Protein AF-A0A8S3ITK4-F1 (afdb_monomer_lite)

Structure (mmCIF, N/CA/C/O backbone):
data_AF-A0A8S3ITK4-F1
#
_entry.id   AF-A0A8S3ITK4-F1
#
loop_
_atom_site.group_PDB
_atom_site.id
_atom_site.type_symbol
_atom_site.label_atom_id
_atom_site.label_alt_id
_atom_site.label_comp_id
_atom_site.label_asym_id
_atom_site.label_entity_id
_atom_site.label_seq_id
_atom_site.pdbx_PDB_ins_code
_atom_site.Cartn_x
_atom_site.Cartn_y
_atom_site.Cartn_z
_atom_site.occupancy
_atom_site.B_iso_or_equiv
_atom_site.auth_seq_id
_atom_site.auth_comp_id
_atom_site.auth_asym_id
_atom_site.auth_atom_id
_atom_site.pdbx_PDB_model_num
ATOM 1 N N . MET A 1 1 ? -24.026 -1.902 26.452 1.00 89.44 1 MET A N 1
ATOM 2 C CA . MET A 1 1 ? -23.517 -1.860 25.064 1.00 89.44 1 MET A CA 1
ATOM 3 C C . MET A 1 1 ? -22.072 -2.312 24.964 1.00 89.44 1 MET A C 1
ATOM 5 O O . MET A 1 1 ? -21.886 -3.402 24.458 1.00 89.44 1 MET A O 1
ATOM 9 N N . ILE A 1 2 ? -21.082 -1.598 25.522 1.00 92.38 2 ILE A N 1
ATOM 10 C CA . ILE A 1 2 ? -19.656 -1.989 25.403 1.00 92.38 2 ILE A CA 1
ATOM 11 C C . ILE A 1 2 ? -19.394 -3.456 25.792 1.00 92.38 2 ILE A C 1
ATOM 13 O O . ILE A 1 2 ? -18.759 -4.175 25.032 1.00 92.38 2 ILE A O 1
ATOM 17 N N . THR A 1 3 ? -19.902 -3.929 26.936 1.00 93.44 3 THR A N 1
ATOM 18 C CA . THR A 1 3 ? -19.726 -5.331 27.368 1.00 93.44 3 THR A CA 1
ATOM 19 C C . THR A 1 3 ? -20.263 -6.322 26.333 1.00 93.44 3 THR A C 1
ATOM 21 O O . THR A 1 3 ? -19.570 -7.260 25.959 1.00 93.44 3 THR A O 1
ATOM 24 N N . THR A 1 4 ? -21.468 -6.078 25.818 1.00 94.62 4 THR A N 1
ATOM 25 C CA . THR A 1 4 ? -22.102 -6.902 24.780 1.00 94.62 4 THR A CA 1
ATOM 26 C C . THR A 1 4 ? -21.322 -6.856 23.467 1.00 94.62 4 THR A C 1
ATOM 28 O O . THR A 1 4 ? -21.091 -7.900 22.870 1.00 94.62 4 THR A O 1
ATOM 31 N N . SER A 1 5 ? -20.845 -5.677 23.053 1.00 96.00 5 SER A N 1
ATOM 32 C CA . SER A 1 5 ? -19.977 -5.513 21.881 1.00 96.00 5 SER A CA 1
ATOM 33 C C . SER A 1 5 ? -18.682 -6.309 22.023 1.00 96.00 5 SER A C 1
ATOM 35 O O . SER A 1 5 ? -18.302 -7.020 21.100 1.00 96.00 5 SER A O 1
ATOM 37 N N . LYS A 1 6 ? -18.025 -6.261 23.189 1.00 95.44 6 LYS A N 1
ATOM 38 C CA . LYS A 1 6 ? -16.817 -7.057 23.448 1.00 95.44 6 LYS A CA 1
ATOM 39 C C . LYS A 1 6 ? -17.093 -8.557 23.383 1.00 95.44 6 LYS A C 1
ATOM 41 O O . LYS A 1 6 ? -16.323 -9.269 22.748 1.00 95.44 6 LYS A O 1
ATOM 46 N N . MET A 1 7 ? -18.185 -9.036 23.983 1.00 95.25 7 MET A N 1
ATOM 47 C CA . MET A 1 7 ? -18.574 -10.452 23.901 1.00 95.25 7 MET A CA 1
ATOM 48 C C . MET A 1 7 ? -18.865 -10.880 22.458 1.00 95.25 7 MET A C 1
ATOM 50 O O . MET A 1 7 ? -18.406 -11.936 22.038 1.00 95.25 7 MET A O 1
ATOM 54 N N . TYR A 1 8 ? -19.545 -10.038 21.677 1.00 96.69 8 TYR A N 1
ATOM 55 C CA . TYR A 1 8 ? -19.783 -10.275 20.251 1.00 96.69 8 TYR A CA 1
ATOM 56 C C . TYR A 1 8 ? -18.474 -10.353 19.449 1.00 96.69 8 TYR A C 1
ATOM 58 O O . TYR A 1 8 ? -18.269 -11.300 18.691 1.00 96.69 8 TYR A O 1
ATOM 66 N N . ILE A 1 9 ? -17.553 -9.402 19.655 1.00 96.31 9 ILE A N 1
ATOM 67 C CA . ILE A 1 9 ? -16.260 -9.368 18.955 1.00 96.31 9 ILE A CA 1
ATOM 68 C C . ILE A 1 9 ? -15.388 -10.575 19.321 1.00 96.31 9 ILE A C 1
ATOM 70 O O . ILE A 1 9 ? -14.728 -11.134 18.453 1.00 96.31 9 ILE A O 1
ATOM 74 N N . THR A 1 10 ? -15.370 -10.974 20.593 1.00 94.69 10 THR A N 1
ATOM 75 C CA . THR A 1 10 ? -14.487 -12.035 21.122 1.00 94.69 10 THR A CA 1
ATOM 76 C C . THR A 1 10 ? -15.118 -13.424 21.131 1.00 94.69 10 THR A C 1
ATOM 78 O O . THR A 1 10 ? -14.520 -14.350 21.674 1.00 94.69 10 THR A O 1
ATOM 81 N N . GLU A 1 11 ? -16.326 -13.577 20.580 1.00 92.94 11 GLU A N 1
ATOM 82 C CA . GLU A 1 11 ? -17.106 -14.822 20.647 1.00 92.94 11 GLU A CA 1
ATOM 83 C C . GLU A 1 11 ? -17.179 -15.370 22.079 1.00 92.94 11 GLU A C 1
ATOM 85 O O . GLU A 1 11 ? -16.794 -16.502 22.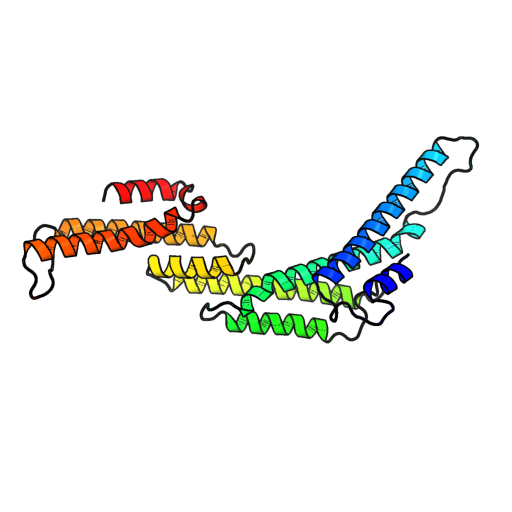363 1.00 92.94 11 GLU A O 1
ATOM 90 N N . ASN A 1 12 ? -17.635 -14.526 23.007 1.00 91.75 12 ASN A N 1
ATOM 91 C CA . ASN A 1 12 ? -17.684 -14.812 24.443 1.00 91.75 12 ASN A CA 1
ATOM 92 C C . ASN A 1 12 ? -16.308 -15.167 25.032 1.00 91.75 12 ASN A C 1
ATOM 94 O O . ASN A 1 12 ? -16.168 -16.161 25.740 1.00 91.75 12 ASN A O 1
ATOM 98 N N . HIS A 1 13 ? -15.296 -14.338 24.756 1.00 89.38 13 HIS A N 1
ATOM 99 C CA . HIS A 1 13 ? -13.916 -14.496 25.242 1.00 89.38 13 HIS A CA 1
ATOM 100 C C . HIS A 1 13 ? -13.169 -15.738 24.733 1.00 89.38 13 HIS A C 1
ATOM 102 O O . HIS A 1 13 ? -12.080 -16.032 25.221 1.00 89.38 13 HIS A O 1
ATOM 108 N N . THR A 1 14 ? -13.709 -16.452 23.745 1.00 90.75 14 THR A N 1
ATOM 109 C CA . THR A 1 14 ? -13.023 -17.603 23.139 1.00 90.75 14 THR A CA 1
ATOM 110 C C . THR A 1 14 ? -11.947 -17.177 22.144 1.00 90.75 14 THR A C 1
ATOM 112 O O . THR A 1 14 ? -11.017 -17.938 21.882 1.00 90.75 14 THR A O 1
ATOM 115 N N . GLN A 1 15 ? -12.037 -15.953 21.615 1.00 92.81 15 GLN A N 1
ATOM 116 C CA . GLN A 1 15 ? -11.117 -15.429 20.614 1.00 92.81 15 GLN A CA 1
ATOM 117 C C . GLN A 1 15 ? -10.583 -14.036 20.962 1.00 92.81 15 GLN A C 1
ATOM 119 O O . GLN A 1 15 ? -11.239 -13.223 21.612 1.00 92.81 15 GLN A O 1
ATOM 124 N N . THR A 1 16 ? -9.386 -13.735 20.459 1.00 92.38 16 THR A N 1
ATOM 125 C CA . THR A 1 16 ? -8.770 -12.401 20.517 1.00 92.38 16 THR A CA 1
ATOM 126 C C . THR A 1 16 ? -8.917 -11.682 19.177 1.00 92.38 16 THR A C 1
ATOM 128 O O . THR A 1 16 ? -9.356 -12.266 18.184 1.00 92.38 16 THR A O 1
ATOM 131 N N . VAL A 1 17 ? -8.493 -10.417 19.111 1.00 94.12 17 VAL A N 1
ATOM 132 C CA . VAL A 1 17 ? -8.365 -9.701 17.829 1.00 94.12 17 VAL A CA 1
ATOM 133 C C . VAL A 1 17 ? -7.303 -10.321 16.909 1.00 94.12 17 VAL A C 1
ATOM 135 O O . VAL A 1 17 ? -7.310 -10.064 15.714 1.00 94.12 17 VAL A O 1
ATOM 138 N N . TRP A 1 18 ? -6.391 -11.142 17.437 1.00 94.25 18 TRP A N 1
ATOM 139 C CA . TRP A 1 18 ? -5.284 -11.729 16.676 1.00 94.25 18 TRP A CA 1
ATOM 140 C C . TRP A 1 18 ? -5.548 -13.155 16.183 1.00 94.25 18 TRP A C 1
ATOM 142 O O . TRP A 1 18 ? -4.841 -13.613 15.288 1.00 94.25 18 TRP A O 1
ATOM 152 N N . SER A 1 19 ? -6.513 -13.865 16.777 1.00 92.25 19 SER A N 1
ATOM 153 C CA . SER A 1 19 ? -6.804 -15.277 16.476 1.00 92.25 19 SER A CA 1
ATOM 154 C C . SER A 1 19 ? -7.920 -15.479 15.449 1.00 92.25 19 SER A C 1
ATOM 156 O O . SER A 1 19 ? -8.100 -16.593 14.970 1.00 92.25 19 SER A O 1
ATOM 158 N N . GLN A 1 20 ? -8.674 -14.424 15.140 1.00 93.25 20 GLN A N 1
ATOM 159 C CA . GLN A 1 20 ? -9.815 -14.459 14.226 1.00 93.25 20 GLN A CA 1
ATOM 160 C C . GLN A 1 20 ? -9.397 -14.266 12.769 1.00 93.25 20 GLN A C 1
ATOM 162 O O . GLN A 1 20 ? -8.377 -13.638 12.477 1.00 93.25 20 GLN A O 1
ATOM 167 N N . ASP A 1 21 ? -10.255 -14.718 11.850 1.00 94.06 21 ASP A N 1
ATOM 168 C CA . ASP A 1 21 ? -10.214 -14.244 10.469 1.00 94.06 21 ASP A CA 1
ATOM 169 C C . ASP A 1 21 ? -10.392 -12.717 10.426 1.00 94.06 21 ASP A C 1
ATOM 171 O O . ASP A 1 21 ? -11.292 -12.147 11.053 1.00 94.06 21 ASP A O 1
ATOM 175 N N . GLN A 1 22 ? -9.523 -12.048 9.668 1.00 93.38 22 GLN A N 1
ATOM 176 C CA . GLN A 1 22 ? -9.454 -10.592 9.651 1.00 93.38 22 GLN A CA 1
ATOM 177 C C . GLN A 1 22 ? -10.709 -9.958 9.038 1.00 93.38 22 GLN A C 1
ATOM 179 O O . GLN A 1 22 ? -11.173 -8.928 9.533 1.00 93.38 22 GLN A O 1
ATOM 184 N N . ALA A 1 23 ? -11.274 -10.541 7.976 1.00 95.06 23 ALA A N 1
ATOM 185 C CA . ALA A 1 23 ? -12.465 -9.988 7.333 1.00 95.06 23 ALA A CA 1
ATOM 186 C C . ALA A 1 23 ? -13.676 -10.088 8.269 1.00 95.06 23 ALA A C 1
ATOM 188 O O . ALA A 1 23 ? -14.428 -9.119 8.426 1.00 95.06 23 ALA A O 1
ATOM 189 N N . HIS A 1 24 ? -13.815 -11.227 8.950 1.00 95.75 24 HIS A N 1
ATOM 190 C CA . HIS A 1 24 ? -14.858 -11.438 9.943 1.00 95.75 24 HIS A CA 1
ATOM 191 C C . HIS A 1 24 ? -14.725 -10.485 11.140 1.00 95.75 24 HIS A C 1
ATOM 193 O O . HIS A 1 24 ? -15.694 -9.817 11.510 1.00 95.75 24 HIS A O 1
ATOM 199 N N . LEU A 1 25 ? -13.517 -10.345 11.696 1.00 97.00 25 LEU A N 1
ATOM 200 C CA . LEU A 1 25 ? -13.240 -9.416 12.792 1.00 97.00 25 LEU A CA 1
ATOM 201 C C . LEU A 1 25 ? -13.564 -7.965 12.411 1.00 97.00 25 LEU A C 1
ATOM 203 O O . LEU A 1 25 ? -14.246 -7.268 13.162 1.00 97.00 25 LEU A O 1
ATOM 207 N N . ILE A 1 26 ? -13.110 -7.505 11.239 1.00 97.38 26 ILE A N 1
ATOM 208 C CA . ILE A 1 26 ? -13.389 -6.145 10.752 1.00 97.38 26 ILE A CA 1
ATOM 209 C C . ILE A 1 26 ? -14.899 -5.917 10.614 1.00 97.38 26 ILE A C 1
ATOM 211 O O . ILE A 1 26 ? -15.377 -4.833 10.953 1.00 97.38 26 ILE A O 1
ATOM 215 N N . SER A 1 27 ? -15.660 -6.917 10.155 1.00 97.81 27 SER A N 1
ATOM 216 C CA . SER A 1 27 ? -17.123 -6.825 10.103 1.00 97.81 27 SER A CA 1
ATOM 217 C C . SER A 1 27 ? -17.717 -6.597 11.493 1.00 97.81 27 SER A C 1
ATOM 219 O O . SER A 1 27 ? -18.454 -5.631 11.683 1.00 97.81 27 SER A O 1
ATOM 221 N N . LYS A 1 28 ? -17.328 -7.406 12.489 1.00 98.00 28 LYS A N 1
ATOM 222 C CA . LYS A 1 28 ? -17.817 -7.269 13.872 1.00 98.00 28 LYS A CA 1
ATOM 223 C C . LYS A 1 28 ? -17.477 -5.908 14.486 1.00 98.00 28 LYS A C 1
ATOM 225 O O . LYS A 1 28 ? -18.311 -5.306 15.165 1.00 98.00 28 LYS A O 1
ATOM 230 N N . LEU A 1 29 ? -16.264 -5.405 14.239 1.00 98.06 29 LEU A N 1
ATOM 231 C CA . LEU A 1 29 ? -15.846 -4.073 14.689 1.00 98.06 29 LEU A CA 1
ATOM 232 C C . LEU A 1 29 ? -16.720 -2.983 14.054 1.00 98.06 29 LEU A C 1
ATOM 234 O O . LEU A 1 29 ? -17.211 -2.110 14.766 1.00 98.06 29 LEU A O 1
ATOM 238 N N . ARG A 1 30 ? -16.990 -3.065 12.744 1.00 98.25 30 ARG A N 1
ATOM 239 C CA . ARG A 1 30 ? -17.881 -2.127 12.038 1.00 98.25 30 ARG A CA 1
ATOM 240 C C . ARG A 1 30 ? -19.321 -2.182 12.537 1.00 98.25 30 ARG A C 1
ATOM 242 O O . ARG A 1 30 ? -19.957 -1.136 12.614 1.00 98.25 30 ARG A O 1
ATOM 249 N N . ASP A 1 31 ? -19.830 -3.353 12.901 1.00 98.25 31 ASP A N 1
ATOM 250 C CA . ASP A 1 31 ? -21.167 -3.473 13.494 1.00 98.25 31 ASP A CA 1
ATOM 251 C C . ASP A 1 31 ? -21.249 -2.740 14.838 1.00 98.25 31 ASP A C 1
ATOM 253 O O . ASP A 1 31 ? -22.239 -2.068 15.117 1.00 98.25 31 ASP A O 1
ATOM 257 N N . CYS A 1 32 ? -20.191 -2.796 15.654 1.00 97.75 32 CYS A N 1
ATOM 258 C CA . CYS A 1 32 ? -20.131 -2.061 16.920 1.00 97.75 32 CYS A CA 1
ATOM 259 C C . CYS A 1 32 ? -20.074 -0.540 16.720 1.00 97.75 32 CYS A C 1
ATOM 261 O O . CYS A 1 32 ? -20.682 0.191 17.501 1.00 97.75 32 CYS A O 1
ATOM 263 N N . ILE A 1 33 ? -19.372 -0.077 15.680 1.00 98.06 33 ILE A N 1
ATOM 264 C CA . ILE A 1 33 ? -19.349 1.338 15.279 1.00 98.06 33 ILE A CA 1
ATOM 265 C C . ILE A 1 33 ? -20.765 1.777 14.882 1.00 98.06 33 ILE A C 1
ATOM 267 O O . ILE A 1 33 ? -21.316 2.693 15.487 1.00 98.06 33 ILE A O 1
ATOM 271 N N . LYS A 1 34 ? -21.410 1.038 13.969 1.00 98.06 34 LYS A N 1
ATOM 272 C CA . LYS A 1 34 ? -22.792 1.309 13.539 1.00 98.06 34 LYS A CA 1
ATOM 273 C C . LYS A 1 34 ? -23.781 1.289 14.700 1.00 98.06 34 LYS A C 1
ATOM 275 O O . LYS A 1 34 ? -24.687 2.109 14.740 1.00 98.06 34 LYS A O 1
ATOM 280 N N . LEU A 1 35 ? -23.622 0.370 15.654 1.00 97.69 35 LEU A N 1
ATOM 281 C CA . LEU A 1 35 ? -24.478 0.305 16.838 1.00 97.69 35 LEU A CA 1
ATOM 282 C C . LEU A 1 35 ? -24.415 1.604 17.653 1.00 97.69 35 LEU A C 1
ATOM 284 O O . LEU A 1 35 ? -25.452 2.066 18.126 1.00 97.69 35 LEU A O 1
ATOM 288 N N . ASN A 1 36 ? -23.227 2.195 17.820 1.00 96.81 36 ASN A N 1
ATOM 289 C CA . ASN A 1 36 ? -23.087 3.484 18.498 1.00 96.81 36 ASN A CA 1
ATOM 290 C C . ASN A 1 36 ? -23.749 4.611 17.695 1.00 96.81 36 ASN A C 1
ATOM 292 O O . ASN A 1 36 ? -24.496 5.401 18.271 1.00 96.81 36 ASN A O 1
ATOM 296 N N . ASP A 1 37 ? -23.542 4.637 16.377 1.00 97.12 37 ASP A N 1
ATOM 297 C CA . ASP A 1 37 ? -24.145 5.639 15.490 1.00 97.12 37 ASP A CA 1
ATOM 298 C C . ASP A 1 37 ? -25.680 5.583 15.528 1.00 97.12 37 ASP A C 1
ATOM 300 O O . ASP A 1 37 ? -26.349 6.609 15.666 1.00 97.12 37 ASP A O 1
ATOM 304 N N . GLU A 1 38 ? -26.258 4.381 15.451 1.00 97.44 38 GLU A N 1
ATOM 305 C CA . GLU A 1 38 ? -27.706 4.178 15.544 1.00 97.44 38 GLU A CA 1
ATOM 306 C C . GLU A 1 38 ? -28.244 4.528 16.932 1.00 97.44 38 GLU A C 1
ATOM 308 O O . GLU A 1 38 ? -29.306 5.146 17.043 1.00 97.44 38 GLU A O 1
ATOM 313 N N . TYR A 1 39 ? -27.511 4.184 17.995 1.00 95.56 39 TYR A N 1
ATOM 314 C CA . TYR A 1 39 ? -27.896 4.535 19.359 1.00 95.56 39 TYR A CA 1
ATOM 315 C C . TYR A 1 39 ? -27.965 6.055 19.546 1.00 95.56 39 TYR A C 1
ATOM 317 O O . TYR A 1 39 ? -28.974 6.568 20.038 1.00 95.56 39 TYR A O 1
ATOM 325 N N . GLN A 1 40 ? -26.946 6.785 19.087 1.00 95.50 40 GLN A N 1
ATOM 326 C CA . GLN A 1 40 ? -26.937 8.247 19.122 1.00 95.50 40 GLN A CA 1
ATOM 327 C C . GLN A 1 40 ? -28.044 8.845 18.256 1.00 95.50 40 GLN A C 1
ATOM 329 O O . GLN A 1 40 ? -28.747 9.755 18.696 1.00 95.50 40 GLN A O 1
ATOM 334 N N . ARG A 1 41 ? -28.277 8.308 17.053 1.00 96.44 41 ARG A N 1
ATOM 335 C CA . ARG A 1 41 ? -29.356 8.780 16.175 1.00 96.44 41 ARG A CA 1
ATOM 336 C C . ARG A 1 41 ? -30.733 8.611 16.817 1.00 96.44 41 ARG A C 1
ATOM 338 O O . ARG A 1 41 ? -31.534 9.548 16.808 1.00 96.44 41 ARG A O 1
ATOM 345 N N . CYS A 1 42 ? -31.010 7.442 17.394 1.00 95.12 42 CYS A N 1
ATOM 346 C CA . CYS A 1 42 ? -32.271 7.168 18.084 1.00 95.12 42 CYS A CA 1
ATOM 347 C C . CYS A 1 42 ? -32.450 8.069 19.311 1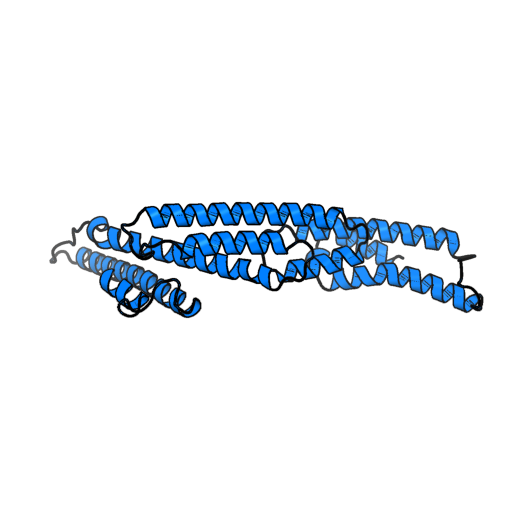.00 95.12 42 CYS A C 1
ATOM 349 O O . CYS A 1 42 ? -33.545 8.591 19.541 1.00 95.12 42 CYS A O 1
ATOM 351 N N . PHE A 1 43 ? -31.373 8.297 20.065 1.00 93.25 43 PHE A N 1
ATOM 352 C CA . PHE A 1 43 ? -31.371 9.221 21.193 1.00 93.25 43 PHE A CA 1
ATOM 353 C C . PHE A 1 43 ? -31.733 10.643 20.760 1.00 93.25 43 PHE A C 1
ATOM 355 O O . PHE A 1 43 ? -32.670 11.223 21.307 1.00 93.25 43 PHE A O 1
ATOM 362 N N . GLN A 1 44 ? -31.061 11.178 19.736 1.00 92.69 44 GLN A N 1
ATOM 363 C CA . GLN A 1 44 ? -31.328 12.530 19.240 1.00 92.69 44 GLN A CA 1
ATOM 364 C C . GLN A 1 44 ? -32.743 12.659 18.665 1.00 92.69 44 GLN A C 1
ATOM 366 O O . GLN A 1 44 ? -33.436 13.640 18.930 1.00 92.69 44 GLN A O 1
ATOM 371 N N . SER A 1 45 ? -33.228 11.642 17.945 1.00 93.19 45 SER A N 1
ATOM 372 C CA . SER A 1 45 ? -34.616 11.609 17.467 1.00 93.19 45 SER A CA 1
ATOM 373 C C . SER A 1 45 ? -35.618 11.681 18.624 1.00 93.19 45 SER A C 1
ATOM 375 O O . SER A 1 45 ? -36.585 12.439 18.559 1.00 93.19 45 SER A O 1
ATOM 377 N N . THR A 1 46 ? -35.372 10.933 19.701 1.00 90.69 46 THR A N 1
ATOM 378 C CA . THR A 1 46 ? -36.241 10.914 20.886 1.00 90.69 46 THR A CA 1
ATOM 379 C C . THR A 1 46 ? -36.191 12.247 21.632 1.00 90.69 46 THR A C 1
ATOM 381 O O . THR A 1 46 ? -37.238 12.811 21.940 1.00 90.69 46 THR A O 1
ATOM 384 N N . LYS A 1 47 ? -34.994 12.808 21.840 1.00 89.25 47 LYS A N 1
ATOM 385 C CA . LYS A 1 47 ? -34.787 14.124 22.463 1.00 89.25 47 LYS A CA 1
ATOM 386 C C . LYS A 1 47 ? -35.536 15.234 21.718 1.00 89.25 47 LYS A C 1
ATOM 388 O O . LYS A 1 47 ? -36.236 16.023 22.347 1.00 89.25 47 LYS A O 1
ATOM 393 N N . ASN A 1 48 ? -35.455 15.248 20.387 1.00 89.38 48 ASN A N 1
ATOM 394 C CA . ASN A 1 48 ? -36.139 16.238 19.550 1.00 89.38 48 ASN A CA 1
ATOM 395 C C . ASN A 1 48 ? -37.670 16.110 19.618 1.00 89.38 48 ASN A C 1
ATOM 397 O O . ASN A 1 48 ? -38.362 17.123 19.690 1.00 89.38 48 ASN A O 1
ATOM 401 N N . LYS A 1 49 ? -38.207 14.881 19.642 1.00 88.75 49 LYS A N 1
ATOM 402 C CA . LYS A 1 49 ? -39.653 14.644 19.812 1.00 88.75 49 LYS A CA 1
ATOM 403 C C . LYS A 1 49 ? -40.156 15.171 21.155 1.00 88.75 49 LYS A C 1
ATOM 405 O O . LYS A 1 49 ? -41.164 15.869 21.190 1.00 88.75 49 LYS A O 1
ATOM 410 N N . LEU A 1 50 ? -39.429 14.901 22.237 1.00 86.44 50 LEU A N 1
ATOM 411 C CA . LEU A 1 50 ? -39.782 15.380 23.576 1.00 86.44 50 LEU A CA 1
ATOM 412 C C . LEU A 1 50 ? -39.713 16.907 23.676 1.00 86.44 50 LEU A C 1
ATOM 414 O O . LEU A 1 50 ? -40.606 17.524 24.239 1.00 86.44 50 LEU A O 1
ATOM 418 N N . ALA A 1 51 ? -38.705 17.532 23.062 1.00 85.19 51 ALA A N 1
ATOM 419 C CA . ALA A 1 51 ? -38.601 18.991 23.015 1.00 85.19 51 ALA A CA 1
ATOM 420 C C . ALA A 1 51 ? -39.767 19.654 22.255 1.00 85.19 51 ALA A C 1
ATOM 422 O O . ALA A 1 51 ? -40.120 20.794 22.546 1.00 85.19 51 ALA A O 1
ATOM 423 N N . SER A 1 52 ? -40.376 18.946 21.296 1.00 85.81 52 SER A N 1
ATOM 424 C CA . SER A 1 52 ? -41.542 19.434 20.552 1.00 85.81 52 SER A CA 1
ATOM 425 C C . SER A 1 52 ? -42.878 19.286 21.294 1.00 85.81 52 SER A C 1
ATOM 427 O O . SER A 1 52 ? -43.871 19.847 20.837 1.00 85.81 52 SER A O 1
ATOM 429 N N . ASN A 1 53 ? -42.916 18.573 22.430 1.00 84.00 53 ASN A N 1
ATOM 430 C CA . ASN A 1 53 ? -44.120 18.383 23.240 1.00 84.00 53 ASN A CA 1
ATOM 431 C C . ASN A 1 53 ? -44.003 19.116 24.597 1.00 84.00 53 ASN A C 1
ATOM 433 O O . ASN A 1 53 ? -43.382 18.589 25.520 1.00 84.00 53 ASN A O 1
ATOM 437 N N . PRO A 1 54 ? -44.626 20.301 24.772 1.00 74.38 54 PRO A N 1
ATOM 438 C CA . PRO A 1 54 ? -44.516 21.103 25.998 1.00 74.38 54 PRO A CA 1
ATOM 439 C C . PRO A 1 54 ? -45.082 20.431 27.257 1.00 74.38 54 PRO A C 1
ATOM 441 O O . PRO A 1 54 ? -44.805 20.878 28.368 1.00 74.38 54 PRO A O 1
ATOM 444 N N . SER A 1 55 ? -45.913 19.397 27.094 1.00 79.38 55 SER A N 1
ATOM 445 C CA . SER A 1 55 ? -46.525 18.652 28.200 1.00 79.38 55 SER A CA 1
ATOM 446 C C . SER A 1 55 ? -45.616 17.564 28.777 1.00 79.38 55 SER A C 1
ATOM 448 O O . SER A 1 55 ? -45.919 17.025 29.841 1.00 79.38 55 SER A O 1
ATOM 450 N N . GLU A 1 56 ? -44.516 17.230 28.100 1.00 76.31 56 GLU A N 1
ATOM 451 C CA . GLU A 1 56 ? -43.569 16.209 28.541 1.00 76.31 56 GLU A CA 1
ATOM 452 C C . GLU A 1 56 ? -42.304 16.839 29.133 1.00 76.31 56 GLU A C 1
ATOM 454 O O . GLU A 1 56 ? -41.867 17.925 28.753 1.00 76.31 56 GLU A O 1
ATOM 459 N N . ARG A 1 57 ? -41.701 16.155 30.112 1.00 75.62 57 ARG A N 1
ATOM 460 C CA . ARG A 1 57 ? -40.496 16.655 30.778 1.00 75.62 57 ARG A CA 1
ATOM 461 C C . ARG A 1 57 ? -39.324 16.664 29.783 1.00 75.62 57 ARG A C 1
ATOM 463 O O . ARG A 1 57 ? -39.045 15.619 29.190 1.00 75.62 57 ARG A O 1
ATOM 470 N N . PRO A 1 58 ? -38.597 17.785 29.632 1.00 69.56 58 PRO A N 1
ATOM 471 C CA . PRO A 1 58 ? -37.474 17.855 28.710 1.00 69.56 58 PRO A CA 1
ATOM 472 C C . PRO A 1 58 ? -36.351 16.894 29.114 1.00 69.56 58 PRO A C 1
ATOM 474 O O . PRO A 1 58 ? -36.086 16.652 30.295 1.00 69.56 58 PRO A O 1
ATOM 477 N N . PHE A 1 59 ? -35.696 16.341 28.097 1.00 76.12 59 PHE A N 1
ATOM 478 C CA . PHE A 1 59 ? -34.636 15.351 28.235 1.00 76.12 59 PHE A CA 1
ATOM 479 C C . PHE A 1 59 ? -33.295 16.049 28.522 1.00 76.12 59 PHE A C 1
ATOM 481 O O . PHE A 1 59 ? -32.569 16.422 27.600 1.00 76.12 59 PHE A O 1
ATOM 488 N N . ASP A 1 60 ? -32.985 16.248 29.804 1.00 77.56 60 ASP A N 1
ATOM 489 C CA . ASP A 1 60 ? -31.803 16.989 30.271 1.00 77.56 60 ASP A CA 1
ATOM 490 C C . ASP A 1 60 ? -30.742 16.052 30.870 1.00 77.56 60 ASP A C 1
ATOM 492 O O . ASP A 1 60 ? -30.511 15.997 32.077 1.00 77.56 60 ASP A O 1
ATOM 496 N N . PHE A 1 61 ? -30.132 15.233 30.011 1.00 84.38 61 PHE A N 1
ATOM 497 C CA . PHE A 1 61 ? -29.031 14.350 30.393 1.00 84.38 61 PHE A CA 1
ATOM 498 C C . PHE A 1 61 ? -27.753 14.740 29.654 1.00 84.38 61 PHE A C 1
ATOM 500 O O . PHE A 1 61 ? -27.776 15.073 28.468 1.00 84.38 61 PHE A O 1
ATOM 507 N N . SER A 1 62 ? -26.614 14.628 30.340 1.00 88.19 62 SER A N 1
ATOM 508 C CA . SER A 1 62 ? -25.301 14.848 29.734 1.00 88.19 62 SER A CA 1
ATOM 509 C C . SER A 1 62 ? -24.993 13.769 28.693 1.00 88.19 62 SER A C 1
ATOM 511 O O . SER A 1 62 ? -24.786 12.602 29.029 1.00 88.19 62 SER A O 1
ATOM 513 N N . GLU A 1 63 ? -24.898 14.167 27.426 1.00 90.81 63 GLU A N 1
ATOM 514 C CA . GLU A 1 63 ? -24.522 13.274 26.323 1.00 90.81 63 GLU A CA 1
ATOM 515 C C . GLU A 1 63 ? -23.131 12.666 26.536 1.00 90.81 63 GLU A C 1
ATOM 517 O O . GLU A 1 63 ? -22.925 11.482 26.284 1.00 90.81 63 GLU A O 1
ATOM 522 N N . MET A 1 64 ? -22.200 13.426 27.117 1.00 90.38 64 MET A N 1
ATOM 523 C CA . MET A 1 64 ? -20.868 12.924 27.464 1.00 90.38 64 MET A CA 1
ATOM 524 C C . MET A 1 64 ? -20.930 11.772 28.477 1.00 90.38 64 MET A C 1
ATOM 526 O O . MET A 1 64 ? -20.168 10.810 28.376 1.00 90.38 64 MET A O 1
ATOM 530 N N . TYR A 1 65 ? -21.853 11.840 29.440 1.00 89.88 65 TYR A N 1
ATOM 531 C CA . TYR A 1 65 ? -22.059 10.762 30.407 1.00 89.88 65 TYR A CA 1
ATOM 532 C C . TYR A 1 65 ? -22.645 9.504 29.749 1.00 89.88 65 TYR A C 1
ATOM 534 O O . TYR A 1 65 ? -22.277 8.385 30.114 1.00 89.88 65 TYR A O 1
ATOM 542 N N . ILE A 1 66 ? -23.523 9.683 28.759 1.00 89.94 66 ILE A N 1
ATOM 543 C CA . ILE A 1 66 ? -24.215 8.591 28.068 1.00 89.94 66 ILE A CA 1
ATOM 544 C C . ILE A 1 66 ? -23.297 7.906 27.046 1.00 89.94 66 ILE A C 1
ATOM 546 O O . ILE A 1 66 ? -23.198 6.676 27.036 1.00 89.94 66 ILE A O 1
ATOM 550 N N . PHE A 1 67 ? -22.622 8.685 26.197 1.00 95.12 67 PHE A N 1
ATOM 551 C CA . PHE A 1 67 ? -21.899 8.182 25.025 1.00 95.12 67 PHE A CA 1
ATOM 552 C C . PHE A 1 67 ? -20.386 8.134 25.205 1.00 95.12 67 PHE A C 1
ATOM 554 O O . PHE A 1 67 ? -19.752 7.248 24.642 1.00 95.12 67 PHE A O 1
ATOM 561 N N . GLY A 1 68 ? -19.784 8.982 26.046 1.00 93.88 68 GLY A N 1
ATOM 562 C CA . GLY A 1 68 ? -18.329 9.194 26.040 1.00 93.88 68 GLY A CA 1
ATOM 563 C C . GLY A 1 68 ? -17.485 7.925 26.238 1.00 93.88 68 GLY A C 1
ATOM 564 O O . GLY A 1 68 ? -16.417 7.768 25.633 1.00 93.88 68 GLY A O 1
ATOM 565 N N . LYS A 1 69 ? -17.979 6.962 27.033 1.00 93.56 69 LYS A N 1
ATOM 566 C CA . LYS A 1 69 ? -17.338 5.642 27.185 1.00 93.56 69 LYS A CA 1
ATOM 567 C C . LYS A 1 69 ? -17.458 4.791 25.919 1.00 93.56 69 LYS A C 1
ATOM 569 O O . LYS A 1 69 ? -16.505 4.089 25.582 1.00 93.56 69 LYS A O 1
ATOM 574 N N . PHE A 1 70 ? -18.613 4.813 25.255 1.00 95.50 70 PHE A N 1
ATOM 575 C CA . PHE A 1 70 ? -18.848 4.036 24.040 1.00 95.50 70 PHE A CA 1
ATOM 576 C C . PHE A 1 70 ? -18.117 4.657 22.845 1.00 95.50 70 PHE A C 1
ATOM 578 O O . PHE A 1 70 ? -17.458 3.926 22.116 1.00 95.50 70 PHE A O 1
ATOM 585 N N . ASP A 1 71 ? -18.069 5.986 22.749 1.00 95.44 71 ASP A N 1
ATOM 586 C CA . ASP A 1 71 ? -17.275 6.705 21.745 1.00 95.44 71 ASP A CA 1
ATOM 587 C C . ASP A 1 71 ? -15.783 6.386 21.861 1.00 95.44 71 ASP A C 1
ATOM 589 O O . ASP A 1 71 ? -15.097 6.178 20.864 1.00 95.44 71 ASP A O 1
ATOM 593 N N . SER A 1 72 ? -15.262 6.296 23.089 1.00 94.56 72 SER A N 1
ATOM 594 C CA . SER A 1 72 ? -13.872 5.878 23.320 1.00 94.56 72 SER A CA 1
ATOM 595 C C . SER A 1 72 ? -13.609 4.451 22.837 1.00 94.56 72 SER A C 1
ATOM 597 O O . SER A 1 72 ? -12.557 4.172 22.268 1.00 94.56 72 SER A O 1
ATOM 599 N N . PHE A 1 73 ? -14.574 3.552 23.026 1.00 95.94 73 PHE A N 1
ATOM 600 C CA . PHE A 1 73 ? -14.491 2.185 22.522 1.00 95.94 73 PHE A CA 1
ATOM 601 C C . PHE A 1 73 ? -14.597 2.117 20.988 1.00 95.94 73 PHE A C 1
ATOM 603 O O . PHE A 1 73 ? -13.844 1.377 20.360 1.00 95.94 73 PHE A O 1
ATOM 610 N N . VAL A 1 74 ? -15.466 2.921 20.372 1.00 96.94 74 VAL A N 1
ATOM 611 C CA . VAL A 1 74 ? -15.600 3.044 18.911 1.00 96.94 74 VAL A CA 1
ATOM 612 C C . VAL A 1 74 ? -14.308 3.556 18.281 1.00 96.94 74 VAL A C 1
ATOM 614 O O . VAL A 1 74 ? -13.788 2.905 17.379 1.00 96.94 74 VAL A O 1
ATOM 617 N N . ARG A 1 75 ? -13.704 4.616 18.836 1.00 95.75 75 ARG A N 1
ATOM 618 C CA . ARG A 1 75 ? -12.382 5.101 18.400 1.00 95.75 75 ARG A CA 1
ATOM 619 C C . ARG A 1 75 ? -11.312 4.014 18.469 1.00 95.75 75 ARG A C 1
ATOM 621 O O . ARG A 1 75 ? -10.459 3.915 17.590 1.00 95.75 75 ARG A O 1
ATOM 628 N N . ARG A 1 76 ? -11.346 3.167 19.505 1.00 95.81 76 ARG A N 1
ATOM 629 C CA . ARG A 1 76 ? -10.438 2.016 19.600 1.00 95.81 76 ARG A CA 1
ATOM 630 C C . ARG A 1 76 ? -10.696 1.002 18.482 1.00 95.81 76 ARG A C 1
ATOM 632 O O . ARG A 1 76 ? -9.737 0.520 17.886 1.00 95.81 76 ARG A O 1
ATOM 639 N N . CYS A 1 77 ? -11.959 0.706 18.173 1.00 97.25 77 CYS A N 1
ATOM 640 C CA . CYS A 1 77 ? -12.324 -0.184 17.067 1.00 97.25 77 CYS A CA 1
ATOM 641 C C . CYS A 1 77 ? -11.808 0.344 15.721 1.00 97.25 77 CYS A C 1
ATOM 643 O O . CYS A 1 77 ? -11.218 -0.421 14.964 1.00 97.25 77 CYS A O 1
ATOM 645 N N . GLU A 1 78 ? -11.965 1.642 15.450 1.00 97.38 78 GLU A N 1
ATOM 646 C CA . GLU A 1 78 ? -11.449 2.295 14.238 1.00 97.38 78 GLU A CA 1
ATOM 647 C C . GLU A 1 78 ? -9.931 2.139 14.114 1.00 97.38 78 GLU A C 1
ATOM 649 O O . GLU A 1 78 ? -9.442 1.659 13.093 1.00 97.38 78 GLU A O 1
ATOM 654 N N . LYS A 1 79 ? -9.175 2.432 15.183 1.00 96.75 79 LYS A N 1
ATOM 655 C CA . LYS A 1 79 ? -7.715 2.258 15.168 1.00 96.75 79 LYS A CA 1
ATOM 656 C C . LYS A 1 79 ? -7.291 0.809 14.899 1.00 96.75 79 LYS A C 1
ATOM 658 O O . LYS A 1 79 ? -6.297 0.582 14.210 1.00 96.75 79 LYS A O 1
ATOM 663 N N . ILE A 1 80 ? -8.027 -0.172 15.428 1.00 96.69 80 ILE A N 1
ATOM 664 C CA . ILE A 1 80 ? -7.765 -1.597 15.178 1.00 96.69 80 ILE A CA 1
ATOM 665 C C . ILE A 1 80 ? -8.053 -1.949 13.710 1.00 96.69 80 ILE A C 1
ATOM 667 O O . ILE A 1 80 ? -7.247 -2.640 13.085 1.00 96.69 80 ILE A O 1
ATOM 671 N N . ILE A 1 81 ? -9.156 -1.449 13.138 1.00 97.88 81 ILE A N 1
ATOM 672 C CA . ILE A 1 81 ? -9.475 -1.618 11.710 1.00 97.88 81 ILE A CA 1
ATOM 673 C C . ILE A 1 81 ? -8.351 -1.035 10.841 1.00 97.88 81 ILE A C 1
ATOM 675 O O . ILE A 1 81 ? -7.874 -1.722 9.937 1.00 97.88 81 ILE A O 1
ATOM 679 N N . ASP A 1 82 ? -7.888 0.183 11.134 1.00 97.00 82 ASP A N 1
ATOM 680 C CA . ASP A 1 82 ? -6.799 0.840 10.397 1.00 97.00 82 ASP A CA 1
ATOM 681 C C . ASP A 1 82 ? -5.491 0.042 10.462 1.00 97.00 82 ASP A C 1
ATOM 683 O O . ASP A 1 82 ? -4.801 -0.131 9.451 1.00 97.00 82 ASP A O 1
ATOM 687 N N . MET A 1 83 ? -5.147 -0.469 11.649 1.00 97.06 83 MET A N 1
ATOM 688 C CA . MET A 1 83 ? -3.966 -1.307 11.858 1.00 97.06 83 MET A CA 1
ATOM 689 C C . MET A 1 83 ? -4.035 -2.559 10.981 1.00 97.06 83 MET A C 1
ATOM 691 O O . MET A 1 83 ? -3.093 -2.847 10.245 1.00 97.06 83 MET A O 1
ATOM 695 N N . PHE A 1 84 ? -5.155 -3.282 11.005 1.00 97.12 84 PHE A N 1
ATOM 696 C CA . PHE A 1 84 ? -5.338 -4.477 10.182 1.00 97.12 84 PHE A CA 1
ATOM 697 C C . PHE A 1 84 ? -5.367 -4.165 8.681 1.00 97.12 84 PHE A C 1
ATOM 699 O O . PHE A 1 84 ? -4.788 -4.912 7.890 1.00 97.12 84 PHE A O 1
ATOM 706 N N . GLY A 1 85 ? -5.967 -3.043 8.274 1.00 95.62 85 GLY A N 1
ATOM 707 C CA . GLY A 1 85 ? -5.898 -2.558 6.893 1.00 95.62 85 GLY A CA 1
ATOM 708 C C . GLY A 1 85 ? -4.455 -2.325 6.439 1.00 95.62 85 GLY A C 1
ATOM 709 O O . GLY A 1 85 ? -4.063 -2.760 5.357 1.00 95.62 85 GLY A O 1
ATOM 710 N N . THR A 1 86 ? -3.639 -1.730 7.309 1.00 95.50 86 THR A N 1
ATOM 711 C CA . THR A 1 86 ? -2.205 -1.518 7.074 1.00 95.50 86 THR A CA 1
ATOM 712 C C . THR A 1 86 ? -1.439 -2.841 6.999 1.00 95.50 86 THR A C 1
ATOM 714 O O . THR A 1 86 ? -0.630 -3.032 6.096 1.00 95.50 86 THR A O 1
ATOM 717 N N . ILE A 1 87 ? -1.713 -3.790 7.898 1.00 95.56 87 ILE A N 1
ATOM 718 C CA . ILE A 1 87 ? -1.100 -5.127 7.861 1.00 95.56 87 ILE A CA 1
ATOM 719 C C . ILE A 1 87 ? -1.396 -5.824 6.528 1.00 95.56 87 ILE A C 1
ATOM 721 O O . ILE A 1 87 ? -0.482 -6.345 5.894 1.00 95.56 87 ILE A O 1
ATOM 725 N N . ASN A 1 88 ? -2.649 -5.793 6.070 1.00 93.69 88 ASN A N 1
ATOM 726 C CA . ASN A 1 88 ? -3.025 -6.408 4.800 1.00 93.69 88 ASN A CA 1
ATOM 727 C C . ASN A 1 88 ? -2.291 -5.754 3.620 1.00 93.69 88 ASN A C 1
ATOM 729 O O . ASN A 1 88 ? -1.723 -6.447 2.781 1.00 93.69 88 ASN A O 1
ATOM 733 N N . LEU A 1 89 ? -2.224 -4.423 3.603 1.00 93.25 89 LEU A N 1
ATOM 734 C CA . LEU A 1 89 ? -1.560 -3.659 2.551 1.00 93.25 89 LEU A CA 1
ATOM 735 C C . LEU A 1 89 ? -0.073 -4.019 2.389 1.00 93.25 89 LEU A C 1
ATOM 737 O O . LEU A 1 89 ? 0.405 -4.189 1.271 1.00 93.25 89 LEU A O 1
ATOM 741 N N . TYR A 1 90 ? 0.659 -4.153 3.496 1.00 94.25 90 TYR A N 1
ATOM 742 C CA . TYR A 1 90 ? 2.097 -4.450 3.471 1.00 94.25 90 TYR A CA 1
ATOM 743 C C . TYR A 1 90 ? 2.410 -5.954 3.423 1.00 94.25 90 TYR A C 1
ATOM 745 O O . TYR A 1 90 ? 3.558 -6.330 3.182 1.00 94.25 90 TYR A O 1
ATOM 753 N N . SER A 1 91 ? 1.409 -6.827 3.585 1.00 92.19 91 SER A N 1
ATOM 754 C CA . SER A 1 91 ? 1.584 -8.283 3.479 1.00 92.19 91 SER A CA 1
ATOM 755 C C . SER A 1 91 ? 2.075 -8.730 2.096 1.00 92.19 91 SER A C 1
ATOM 757 O O . SER A 1 91 ? 2.859 -9.672 2.004 1.00 92.19 91 SER A O 1
ATOM 759 N N . HIS A 1 92 ? 1.734 -7.983 1.037 1.00 89.25 92 HIS A N 1
ATOM 760 C CA . HIS A 1 92 ? 2.187 -8.227 -0.338 1.00 89.25 92 HIS A CA 1
ATOM 761 C C . HIS A 1 92 ? 3.713 -8.167 -0.519 1.00 89.25 92 HIS A C 1
ATOM 763 O O . HIS A 1 92 ? 4.236 -8.658 -1.521 1.00 89.25 92 HIS A O 1
ATOM 769 N N . LEU A 1 93 ? 4.452 -7.610 0.449 1.00 91.38 93 LEU A N 1
ATOM 770 C CA . LEU A 1 93 ? 5.913 -7.677 0.462 1.00 91.38 93 LEU A CA 1
ATOM 771 C C . LEU A 1 93 ? 6.436 -9.122 0.530 1.00 91.38 93 LEU A C 1
ATOM 773 O O . LEU A 1 93 ? 7.527 -9.375 0.023 1.00 91.38 93 LEU A O 1
ATOM 777 N N . ALA A 1 94 ? 5.672 -10.055 1.112 1.00 89.25 94 ALA A N 1
ATOM 778 C CA . ALA A 1 94 ? 6.052 -11.462 1.255 1.00 89.25 94 ALA A CA 1
ATOM 779 C C . ALA A 1 94 ? 6.236 -12.170 -0.097 1.00 89.25 94 ALA A C 1
ATOM 781 O O . ALA A 1 94 ? 7.194 -12.917 -0.290 1.00 89.25 94 ALA A O 1
ATOM 782 N N . ASP A 1 95 ? 5.333 -11.900 -1.041 1.00 85.88 95 ASP A N 1
ATOM 783 C CA . ASP A 1 95 ? 5.275 -12.580 -2.341 1.00 85.88 95 ASP A CA 1
ATOM 784 C C . ASP A 1 95 ? 6.151 -11.904 -3.406 1.00 85.88 95 ASP A C 1
ATOM 786 O O . ASP A 1 95 ? 6.248 -12.349 -4.558 1.00 85.88 95 ASP A O 1
ATOM 790 N N . SER A 1 96 ? 6.796 -10.796 -3.041 1.00 87.62 96 SER A N 1
ATOM 791 C CA . SER A 1 96 ? 7.591 -10.007 -3.964 1.00 87.62 96 SER A CA 1
ATOM 792 C C . SER A 1 96 ? 8.908 -10.696 -4.314 1.00 87.62 96 SER A C 1
ATOM 794 O O . SER A 1 96 ? 9.738 -11.000 -3.463 1.00 87.62 96 SER A O 1
ATOM 796 N N . LYS A 1 97 ? 9.150 -10.857 -5.618 1.00 86.56 97 LYS A N 1
ATOM 797 C CA . LYS A 1 97 ? 10.418 -11.366 -6.177 1.00 86.56 97 LYS A CA 1
ATOM 798 C C . LYS A 1 97 ? 11.403 -10.248 -6.530 1.00 86.56 97 LYS A C 1
ATOM 800 O O . LYS A 1 97 ? 12.254 -10.415 -7.404 1.00 86.56 97 LYS A O 1
ATOM 805 N N . ILE A 1 98 ? 11.231 -9.072 -5.936 1.00 89.62 98 ILE A N 1
ATOM 806 C CA . ILE A 1 98 ? 12.116 -7.933 -6.159 1.00 89.62 98 ILE A CA 1
ATOM 807 C C . ILE A 1 98 ? 13.384 -8.144 -5.334 1.00 89.62 98 ILE A C 1
ATOM 809 O O . ILE A 1 98 ? 13.337 -8.304 -4.117 1.00 89.62 98 ILE A O 1
ATOM 813 N N . GLU A 1 99 ? 14.526 -8.148 -6.013 1.00 89.19 99 GLU A N 1
ATOM 814 C CA . GLU A 1 99 ? 15.828 -8.258 -5.364 1.00 89.19 99 GLU A CA 1
ATOM 815 C C . GLU A 1 99 ? 16.029 -7.109 -4.368 1.00 89.19 99 GLU A C 1
ATOM 817 O O . GLU A 1 99 ? 15.789 -5.952 -4.702 1.00 89.19 99 GLU A O 1
ATOM 822 N N . GLY A 1 100 ? 16.455 -7.430 -3.145 1.00 91.06 100 GLY A N 1
ATOM 823 C CA . GLY A 1 100 ? 16.666 -6.446 -2.080 1.00 91.06 100 GLY A CA 1
ATOM 824 C C . GLY A 1 100 ? 15.425 -6.101 -1.252 1.00 91.06 100 GLY A C 1
ATOM 825 O O . GLY A 1 100 ? 15.547 -5.301 -0.329 1.00 91.06 100 GLY A O 1
ATOM 826 N N . ILE A 1 101 ? 14.254 -6.707 -1.512 1.00 92.31 101 ILE A N 1
ATOM 827 C CA . ILE A 1 101 ? 13.029 -6.396 -0.755 1.00 92.31 101 ILE A CA 1
ATOM 828 C C . ILE A 1 101 ? 12.909 -7.144 0.584 1.00 92.31 101 ILE A C 1
ATOM 830 O O . ILE A 1 101 ? 12.248 -6.670 1.511 1.00 92.31 101 ILE A O 1
ATOM 834 N N . SER A 1 102 ? 13.581 -8.292 0.712 1.00 92.81 102 SER A N 1
ATOM 835 C CA . SER A 1 102 ? 13.491 -9.179 1.880 1.00 92.81 102 SER A CA 1
ATOM 836 C C . SER A 1 102 ? 13.759 -8.489 3.229 1.00 92.81 102 SER A C 1
ATOM 838 O O . SER A 1 102 ? 13.018 -8.765 4.171 1.00 92.81 102 SER A O 1
ATOM 840 N N . PRO A 1 103 ? 14.735 -7.565 3.370 1.00 95.56 103 PRO A N 1
ATOM 841 C CA . PRO A 1 103 ? 14.954 -6.846 4.628 1.00 95.56 103 PRO A CA 1
ATOM 842 C C . PRO A 1 103 ? 13.741 -6.024 5.093 1.00 95.56 103 PRO A C 1
ATOM 844 O O . PRO A 1 103 ? 13.468 -5.965 6.292 1.00 95.56 103 PRO A O 1
ATOM 847 N N . PHE A 1 104 ? 12.980 -5.428 4.167 1.00 95.69 104 PHE A N 1
ATOM 848 C CA . PHE A 1 104 ? 11.773 -4.662 4.501 1.00 95.69 104 PHE A CA 1
ATOM 849 C C . PHE A 1 104 ? 10.655 -5.579 4.986 1.00 95.69 104 PHE A C 1
ATOM 851 O O . PHE A 1 104 ? 9.991 -5.264 5.972 1.00 95.69 104 PHE A O 1
ATOM 858 N N . PHE A 1 105 ? 10.498 -6.746 4.356 1.00 95.56 105 PHE A N 1
ATOM 859 C CA . PHE A 1 105 ? 9.555 -7.763 4.817 1.00 95.56 105 PHE A CA 1
ATOM 860 C C . PHE A 1 105 ? 9.925 -8.300 6.209 1.00 95.56 105 PHE A C 1
ATOM 862 O O . PHE A 1 105 ? 9.061 -8.432 7.074 1.00 95.56 105 PHE A O 1
ATOM 869 N N . SER A 1 106 ? 11.212 -8.538 6.475 1.00 96.31 106 SER A N 1
ATOM 870 C CA . SER A 1 106 ? 11.682 -8.927 7.809 1.00 96.31 106 SER A CA 1
ATOM 871 C C . SER A 1 106 ? 11.364 -7.859 8.859 1.00 96.31 106 SER A C 1
ATOM 873 O O . SER A 1 106 ? 10.799 -8.184 9.903 1.00 96.31 106 SER A O 1
ATOM 875 N N . LYS A 1 107 ? 11.649 -6.579 8.572 1.00 97.12 107 LYS A N 1
ATOM 876 C CA . LYS A 1 107 ? 11.319 -5.455 9.469 1.00 97.12 107 LYS A CA 1
ATOM 877 C C . LYS A 1 107 ? 9.809 -5.347 9.708 1.00 97.12 107 LYS A C 1
ATOM 879 O O . LYS A 1 107 ? 9.380 -5.192 10.848 1.00 97.12 107 LYS A O 1
ATOM 884 N N . PHE A 1 108 ? 9.001 -5.502 8.662 1.00 97.56 108 PHE A N 1
ATOM 885 C CA . PHE A 1 108 ? 7.542 -5.541 8.754 1.00 97.56 108 PHE A CA 1
ATOM 886 C C . PHE A 1 108 ? 7.037 -6.664 9.675 1.00 97.56 108 PHE A C 1
ATOM 888 O O . PHE A 1 108 ? 6.243 -6.413 10.582 1.00 97.56 108 PHE A O 1
ATOM 895 N N . ASN A 1 109 ? 7.551 -7.887 9.516 1.00 96.88 109 ASN A N 1
ATOM 896 C CA . ASN A 1 109 ? 7.188 -9.008 10.386 1.00 96.88 109 ASN A CA 1
ATOM 897 C C . ASN A 1 109 ? 7.603 -8.783 11.839 1.00 96.88 109 ASN A C 1
ATOM 899 O O . ASN A 1 109 ? 6.873 -9.186 12.746 1.00 96.88 109 ASN A O 1
ATOM 903 N N . MET A 1 110 ? 8.745 -8.133 12.082 1.00 97.62 110 MET A N 1
ATOM 904 C CA . MET A 1 110 ? 9.160 -7.766 13.438 1.00 97.62 110 MET A CA 1
ATOM 905 C C . MET A 1 110 ? 8.159 -6.804 14.087 1.00 97.62 110 MET A C 1
ATOM 907 O O . MET A 1 110 ? 7.767 -7.046 15.227 1.00 97.62 110 MET A O 1
ATOM 911 N N . ILE A 1 111 ? 7.690 -5.789 13.350 1.00 97.88 111 ILE A N 1
ATOM 912 C CA . ILE A 1 111 ? 6.665 -4.837 13.812 1.00 97.88 111 ILE A CA 1
ATOM 913 C C . ILE A 1 111 ? 5.348 -5.564 14.140 1.00 97.88 111 ILE A C 1
ATOM 915 O O . ILE A 1 111 ? 4.751 -5.342 15.190 1.00 97.88 111 ILE A O 1
ATOM 919 N N . ILE A 1 112 ? 4.888 -6.480 13.283 1.00 96.62 112 ILE A N 1
ATOM 920 C CA . ILE A 1 112 ? 3.667 -7.257 13.566 1.00 96.62 112 ILE A CA 1
ATOM 921 C C . ILE A 1 112 ? 3.859 -8.154 14.789 1.00 96.62 112 ILE A C 1
ATOM 923 O O . ILE A 1 112 ? 2.983 -8.253 15.648 1.00 96.62 112 ILE A O 1
ATOM 927 N N . THR A 1 113 ? 5.007 -8.822 14.875 1.00 96.38 113 THR A N 1
ATOM 928 C CA . THR A 1 113 ? 5.306 -9.741 15.973 1.00 96.38 113 THR A CA 1
ATOM 929 C C . THR A 1 113 ? 5.358 -9.006 17.309 1.00 96.38 113 THR A C 1
ATOM 931 O O . THR A 1 113 ? 4.872 -9.541 18.304 1.00 96.38 113 THR A O 1
ATOM 934 N N . SER A 1 114 ? 5.893 -7.780 17.357 1.00 96.19 114 SER A N 1
ATOM 935 C CA . SER A 1 114 ? 5.896 -6.982 18.587 1.00 96.19 114 SER A CA 1
ATOM 936 C C . SER A 1 114 ? 4.488 -6.599 19.037 1.00 96.19 114 SER A C 1
ATOM 938 O O . SER A 1 114 ? 4.240 -6.594 20.238 1.00 96.19 114 SER A O 1
ATOM 940 N N . MET A 1 115 ? 3.562 -6.351 18.103 1.00 96.00 115 MET A N 1
ATOM 941 C CA . MET A 1 115 ? 2.153 -6.081 18.422 1.00 96.00 115 MET A CA 1
ATOM 942 C C . MET A 1 115 ? 1.428 -7.327 18.943 1.00 96.00 115 MET A C 1
ATOM 944 O O . MET A 1 115 ? 0.723 -7.259 19.945 1.00 96.00 115 MET A O 1
ATOM 948 N N . LYS A 1 116 ? 1.645 -8.487 18.310 1.00 94.12 116 LYS A N 1
ATOM 949 C CA . LYS A 1 116 ? 1.021 -9.762 18.715 1.00 94.12 116 LYS A CA 1
ATOM 950 C C . LYS A 1 116 ? 1.507 -10.288 20.068 1.00 94.12 116 LYS A C 1
ATOM 952 O O . LYS A 1 116 ? 0.796 -11.054 20.705 1.00 94.12 116 LYS A O 1
ATOM 957 N N . LYS A 1 117 ? 2.722 -9.919 20.488 1.00 94.56 117 LYS A N 1
ATOM 958 C CA . LYS A 1 117 ? 3.323 -10.344 21.765 1.00 94.56 117 LYS A CA 1
ATOM 959 C C . LYS A 1 117 ? 2.797 -9.584 22.984 1.00 94.56 117 LYS A C 1
ATOM 961 O O . LYS A 1 117 ? 3.142 -9.957 24.101 1.00 94.56 117 LYS A O 1
ATOM 966 N N . LYS A 1 118 ? 2.025 -8.515 22.786 1.00 93.56 118 LYS A N 1
ATOM 967 C CA . LYS A 1 118 ? 1.434 -7.741 23.879 1.00 93.56 118 LYS A CA 1
ATOM 968 C C . LYS A 1 118 ? 0.386 -8.591 24.602 1.00 93.56 118 LYS A C 1
ATOM 970 O O . LYS A 1 118 ? -0.432 -9.246 23.963 1.00 93.56 118 LYS A O 1
ATOM 975 N N . ASP A 1 119 ? 0.427 -8.577 25.927 1.00 90.88 119 ASP A N 1
ATOM 976 C CA . ASP A 1 119 ? -0.327 -9.462 26.823 1.00 90.88 119 ASP A CA 1
ATOM 977 C C . ASP A 1 119 ? -1.651 -8.860 27.326 1.00 90.88 119 ASP A C 1
ATOM 979 O O . ASP A 1 119 ? -2.355 -9.468 28.132 1.00 90.88 119 ASP A O 1
ATOM 983 N N . TYR A 1 120 ? -2.016 -7.674 26.842 1.00 92.38 120 TYR A N 1
ATOM 984 C CA . TYR A 1 120 ? -3.239 -6.975 27.222 1.00 92.38 120 TYR A CA 1
ATOM 985 C C . TYR A 1 120 ? -4.336 -7.064 26.144 1.00 92.38 120 TYR A C 1
ATOM 987 O O . TYR A 1 120 ? -4.076 -7.262 24.955 1.00 92.38 120 TYR A O 1
ATOM 995 N N . ASP A 1 121 ? -5.591 -6.863 26.558 1.00 91.56 121 ASP A N 1
ATOM 996 C CA . ASP A 1 121 ? -6.747 -6.830 25.654 1.00 91.56 121 ASP A CA 1
ATOM 997 C C . ASP A 1 121 ? -6.790 -5.520 24.847 1.00 91.56 121 ASP A C 1
ATOM 999 O O . ASP A 1 121 ? -7.022 -4.436 25.389 1.00 91.56 121 ASP A O 1
ATOM 1003 N N . PHE A 1 122 ? -6.631 -5.620 23.525 1.00 94.00 122 PHE A N 1
ATOM 1004 C CA . PHE A 1 122 ? -6.712 -4.483 22.601 1.00 94.00 122 PHE A CA 1
ATOM 1005 C C . PHE A 1 122 ? -8.089 -3.802 22.603 1.00 94.00 122 PHE A C 1
ATOM 1007 O O . PHE A 1 122 ? -8.186 -2.603 22.314 1.00 94.00 122 PHE A O 1
ATOM 1014 N N . LEU A 1 123 ? -9.150 -4.532 22.960 1.00 94.06 123 LEU A N 1
ATOM 1015 C CA . LEU A 1 123 ? -10.506 -3.999 23.075 1.00 94.06 123 LEU A CA 1
ATOM 1016 C C . LEU A 1 123 ? -10.742 -3.283 24.411 1.00 94.06 123 LEU A C 1
ATOM 1018 O O . LEU A 1 123 ? -11.801 -2.675 24.591 1.00 94.06 123 LEU A O 1
ATOM 1022 N N . ASP A 1 124 ? -9.798 -3.316 25.360 1.00 91.44 124 ASP A N 1
ATOM 1023 C CA . ASP A 1 124 ? -9.910 -2.532 26.585 1.00 91.44 124 ASP A CA 1
ATOM 1024 C C . ASP A 1 124 ? -9.647 -1.045 26.344 1.00 91.44 124 ASP A C 1
ATOM 1026 O O . ASP A 1 124 ? -8.512 -0.568 26.334 1.00 91.44 124 ASP A O 1
ATOM 1030 N N . GLN A 1 125 ? -10.738 -0.287 26.212 1.00 87.75 125 GLN A N 1
ATOM 1031 C CA . GLN A 1 125 ? -10.713 1.160 26.034 1.00 87.75 125 GLN A CA 1
ATOM 1032 C C . GLN A 1 125 ? -10.111 1.930 27.223 1.00 87.75 125 GLN A C 1
ATOM 1034 O O . GLN A 1 125 ? -9.881 3.129 27.105 1.00 87.75 125 GLN A O 1
ATOM 1039 N N . ARG A 1 126 ? -9.888 1.287 28.379 1.00 89.06 126 ARG A N 1
ATOM 1040 C CA . ARG A 1 126 ? -9.223 1.912 29.539 1.00 89.06 126 ARG A CA 1
ATOM 1041 C C . ARG A 1 126 ? -7.706 1.748 29.501 1.00 89.06 126 ARG A C 1
ATOM 1043 O O . ARG A 1 126 ? -6.999 2.489 30.178 1.00 89.06 126 ARG A O 1
ATOM 1050 N N . LYS A 1 127 ? -7.204 0.785 28.725 1.00 94.06 127 LYS A N 1
ATOM 1051 C CA . LYS A 1 127 ? -5.778 0.491 28.607 1.00 94.06 127 LYS A CA 1
ATOM 1052 C C . LYS A 1 127 ? -5.143 1.476 27.626 1.00 94.06 127 LYS A C 1
ATOM 1054 O O . LYS A 1 127 ? -5.238 1.293 26.413 1.00 94.06 127 LYS A O 1
ATOM 1059 N N . GLN A 1 128 ? -4.529 2.533 28.157 1.00 92.31 128 GLN A N 1
ATOM 1060 C CA . GLN A 1 128 ? -3.868 3.571 27.352 1.00 92.31 128 GLN A CA 1
ATOM 1061 C C . GLN A 1 128 ? -2.623 3.056 26.619 1.00 92.31 128 GLN A C 1
ATOM 1063 O O . GLN A 1 128 ? -2.317 3.547 25.536 1.00 92.31 128 GLN A O 1
ATOM 1068 N N . ASP A 1 129 ? -1.968 2.018 27.147 1.00 94.88 129 ASP A N 1
ATOM 1069 C CA . ASP A 1 129 ? -0.803 1.386 26.510 1.00 94.88 129 ASP A CA 1
ATOM 1070 C C . ASP A 1 129 ? -1.113 0.909 25.084 1.00 94.88 129 ASP A C 1
ATOM 1072 O O . ASP A 1 129 ? -0.276 1.036 24.197 1.00 94.88 129 ASP A O 1
ATOM 1076 N N . VAL A 1 130 ? -2.347 0.451 24.834 1.00 94.75 130 VAL A N 1
ATOM 1077 C CA . VAL A 1 130 ? -2.799 0.046 23.494 1.00 94.75 130 VAL A CA 1
ATOM 1078 C C . VAL A 1 130 ? -2.760 1.227 22.523 1.00 94.75 130 VAL A C 1
ATOM 1080 O O . VAL A 1 130 ? -2.372 1.057 21.374 1.00 94.75 130 VAL A O 1
ATOM 1083 N N . ASP A 1 131 ? -3.168 2.424 22.956 1.00 92.81 131 ASP A N 1
ATOM 1084 C CA . ASP A 1 131 ? -3.135 3.606 22.091 1.00 92.81 131 ASP A CA 1
ATOM 1085 C C . ASP A 1 131 ? -1.696 4.022 21.781 1.00 92.81 131 ASP A C 1
ATOM 1087 O O . ASP A 1 131 ? -1.395 4.286 20.619 1.00 92.81 131 ASP A O 1
ATOM 1091 N N . SER A 1 132 ? -0.809 3.997 22.784 1.00 95.38 132 SER A N 1
ATOM 1092 C CA . SER A 1 132 ? 0.622 4.261 22.584 1.00 95.38 132 SER A CA 1
ATOM 1093 C C . SER A 1 132 ? 1.241 3.269 21.599 1.00 95.38 132 SER A C 1
ATOM 1095 O O . SER A 1 132 ? 1.901 3.677 20.648 1.00 95.38 132 SER A O 1
ATOM 1097 N N . ASP A 1 133 ? 0.980 1.972 21.777 1.00 96.88 133 ASP A N 1
ATOM 1098 C CA . ASP A 1 133 ? 1.533 0.921 20.922 1.00 96.88 133 ASP A CA 1
ATOM 1099 C C . ASP A 1 133 ? 0.956 0.962 19.490 1.00 96.88 133 ASP A C 1
ATOM 1101 O O . ASP A 1 133 ? 1.665 0.680 18.523 1.00 96.88 133 ASP A O 1
ATOM 1105 N N . LEU A 1 134 ? -0.308 1.369 19.309 1.00 95.94 134 LEU A N 1
ATOM 1106 C CA . LEU A 1 134 ? -0.892 1.612 17.981 1.00 95.94 134 LEU A CA 1
ATOM 1107 C C . LEU A 1 134 ? -0.257 2.823 17.279 1.00 95.94 134 LEU A C 1
ATOM 1109 O O . LEU A 1 134 ? -0.045 2.789 16.063 1.00 95.94 134 LEU A O 1
ATOM 1113 N N . ASP A 1 135 ? 0.069 3.880 18.022 1.00 95.75 135 ASP A N 1
ATOM 1114 C CA . ASP A 1 135 ? 0.769 5.044 17.476 1.00 95.75 135 ASP A CA 1
ATOM 1115 C C . ASP A 1 135 ? 2.238 4.706 17.145 1.00 95.75 135 ASP A C 1
ATOM 1117 O O . ASP A 1 135 ? 2.744 5.104 16.092 1.00 95.75 135 ASP A O 1
ATOM 1121 N N . ASP A 1 136 ? 2.906 3.887 17.963 1.00 97.25 136 ASP A N 1
ATOM 1122 C CA . ASP A 1 136 ? 4.236 3.330 17.674 1.00 97.25 136 ASP A CA 1
ATOM 1123 C C . ASP A 1 136 ? 4.248 2.427 16.442 1.00 97.25 136 ASP A C 1
ATOM 1125 O O . ASP A 1 136 ? 5.151 2.529 15.603 1.00 97.25 136 ASP A O 1
ATOM 1129 N N . PHE A 1 137 ? 3.224 1.588 16.281 1.00 98.00 137 PHE A N 1
ATOM 1130 C CA . PHE A 1 137 ? 3.016 0.804 15.068 1.00 98.00 137 PHE A CA 1
ATOM 1131 C C . PHE A 1 137 ? 2.921 1.715 13.838 1.00 98.00 137 PHE A C 1
ATOM 1133 O O . PHE A 1 137 ? 3.646 1.508 12.862 1.00 98.00 137 PHE A O 1
ATOM 1140 N N . ARG A 1 138 ? 2.086 2.763 13.890 1.00 97.25 138 ARG A N 1
ATOM 1141 C CA . ARG A 1 138 ? 1.926 3.726 12.785 1.00 97.25 138 ARG A CA 1
ATOM 1142 C C . ARG A 1 138 ? 3.244 4.418 12.440 1.00 97.25 138 ARG A C 1
ATOM 1144 O O . ARG A 1 138 ? 3.594 4.493 11.262 1.00 97.25 138 ARG A O 1
ATOM 1151 N N . ARG A 1 139 ? 4.006 4.865 13.445 1.00 97.88 139 ARG A N 1
ATOM 1152 C CA . ARG A 1 139 ? 5.344 5.456 13.252 1.00 97.88 139 ARG A CA 1
ATOM 1153 C C . ARG A 1 139 ? 6.320 4.474 12.606 1.00 97.88 139 ARG A C 1
ATOM 1155 O O . ARG A 1 139 ? 7.007 4.834 11.655 1.00 97.88 139 ARG A O 1
ATOM 1162 N N . SER A 1 140 ? 6.342 3.230 13.076 1.00 98.25 140 SER A N 1
ATOM 1163 C CA . SER A 1 140 ? 7.236 2.186 12.562 1.00 98.25 140 SER A CA 1
ATOM 1164 C C . SER A 1 140 ? 6.920 1.808 11.113 1.00 98.25 140 SER A C 1
ATOM 1166 O O . SER A 1 140 ? 7.834 1.591 10.317 1.00 98.25 140 SER A O 1
ATOM 1168 N N . ILE A 1 141 ? 5.635 1.766 10.744 1.00 97.50 141 ILE A N 1
ATOM 1169 C CA . ILE A 1 141 ? 5.208 1.566 9.355 1.00 97.50 141 ILE A CA 1
ATOM 1170 C C . ILE A 1 141 ? 5.563 2.775 8.484 1.00 97.50 141 ILE A C 1
ATOM 1172 O O . ILE A 1 141 ? 6.027 2.588 7.363 1.00 97.50 141 ILE A O 1
ATOM 1176 N N . ALA A 1 142 ? 5.396 4.005 8.975 1.00 96.81 142 ALA A N 1
ATOM 1177 C CA . ALA A 1 142 ? 5.778 5.200 8.222 1.00 96.81 142 ALA A CA 1
ATOM 1178 C C . ALA A 1 142 ? 7.289 5.235 7.932 1.00 96.81 142 ALA A C 1
ATOM 1180 O O . ALA A 1 142 ? 7.699 5.516 6.806 1.00 96.81 142 ALA A O 1
ATOM 1181 N N . ASP A 1 143 ? 8.117 4.878 8.916 1.00 97.50 143 ASP A N 1
ATOM 1182 C CA . ASP A 1 143 ? 9.560 4.729 8.724 1.00 97.50 143 ASP A CA 1
ATOM 1183 C C . ASP A 1 143 ? 9.882 3.600 7.730 1.00 97.50 143 ASP A C 1
ATOM 1185 O O . ASP A 1 143 ? 10.671 3.785 6.803 1.00 97.50 143 ASP A O 1
ATOM 1189 N N . LEU A 1 144 ? 9.237 2.434 7.849 1.00 97.06 144 LEU A N 1
ATOM 1190 C CA . LEU A 1 144 ? 9.366 1.356 6.861 1.00 97.06 144 LEU A CA 1
ATOM 1191 C C . LEU A 1 144 ? 9.043 1.848 5.439 1.00 97.06 144 LEU A C 1
ATOM 1193 O O . LEU A 1 144 ? 9.804 1.568 4.514 1.00 97.06 144 LEU A O 1
ATOM 1197 N N . HIS A 1 145 ? 7.959 2.608 5.276 1.00 96.00 145 HIS A N 1
ATOM 1198 C CA . HIS A 1 145 ? 7.544 3.184 3.996 1.00 96.00 145 HIS A CA 1
ATOM 1199 C C . HIS A 1 145 ? 8.588 4.141 3.423 1.00 96.00 145 HIS A 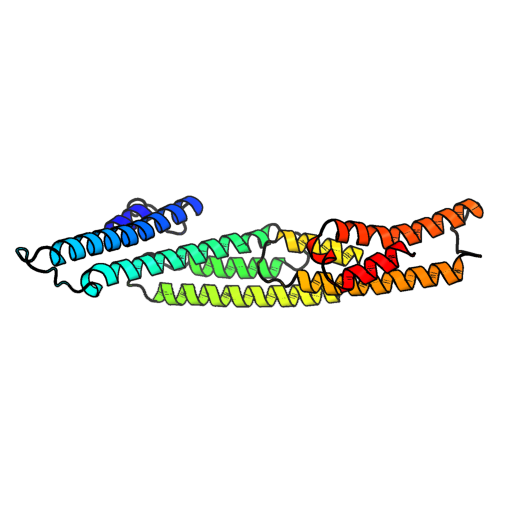C 1
ATOM 1201 O O . HIS A 1 145 ? 8.944 4.043 2.249 1.00 96.00 145 HIS A O 1
ATOM 1207 N N . SER A 1 146 ? 9.134 5.031 4.257 1.00 95.88 146 SER A N 1
ATOM 1208 C CA . SER A 1 146 ? 10.217 5.937 3.860 1.00 95.88 146 SER A CA 1
ATOM 1209 C C . SER A 1 146 ? 11.446 5.162 3.382 1.00 95.88 146 SER A C 1
ATOM 1211 O O . SER A 1 146 ? 11.996 5.452 2.321 1.00 95.88 146 SER A O 1
ATOM 1213 N N . ASN A 1 147 ? 11.824 4.109 4.107 1.00 95.81 147 ASN A N 1
ATOM 1214 C CA . ASN A 1 147 ? 12.951 3.257 3.735 1.00 95.81 147 ASN A CA 1
ATOM 1215 C C . ASN A 1 147 ? 12.712 2.522 2.397 1.00 95.81 147 ASN A C 1
ATOM 1217 O O . ASN A 1 147 ? 13.638 2.386 1.595 1.00 95.81 147 ASN A O 1
ATOM 1221 N N . ILE A 1 148 ? 11.477 2.080 2.123 1.00 94.50 148 ILE A N 1
ATOM 1222 C CA . ILE A 1 148 ? 11.095 1.485 0.829 1.00 94.50 148 ILE A CA 1
ATOM 1223 C C . ILE A 1 148 ? 11.210 2.519 -0.300 1.00 94.50 148 ILE A C 1
ATOM 1225 O O . ILE A 1 148 ? 11.729 2.192 -1.368 1.00 94.50 148 ILE A O 1
ATOM 1229 N N . ASN A 1 149 ? 10.785 3.764 -0.069 1.00 93.62 149 ASN A N 1
ATOM 1230 C CA . ASN A 1 149 ? 10.929 4.854 -1.039 1.00 93.62 149 ASN A CA 1
ATOM 1231 C C . ASN A 1 149 ? 12.396 5.167 -1.350 1.00 93.62 149 ASN A C 1
ATOM 1233 O O . ASN A 1 149 ? 12.782 5.246 -2.513 1.00 93.62 149 ASN A O 1
ATOM 1237 N N . GLU A 1 150 ? 13.251 5.268 -0.336 1.00 94.31 150 GLU A N 1
ATOM 1238 C CA . GLU A 1 150 ? 14.686 5.460 -0.563 1.00 94.31 150 GLU A CA 1
ATOM 1239 C C . GLU A 1 150 ? 15.323 4.300 -1.334 1.00 94.31 150 GLU A C 1
ATOM 1241 O O . GLU A 1 150 ? 16.195 4.505 -2.185 1.00 94.31 150 GLU A O 1
ATOM 1246 N N . PHE A 1 151 ? 14.901 3.070 -1.039 1.00 94.12 151 PHE A N 1
ATOM 1247 C CA . PHE A 1 151 ? 15.346 1.889 -1.765 1.00 94.12 151 PHE A CA 1
ATOM 1248 C C . PHE A 1 151 ? 14.917 1.932 -3.230 1.00 94.12 151 PHE A C 1
ATOM 1250 O O . PHE A 1 151 ? 15.756 1.723 -4.104 1.00 94.12 151 PHE A O 1
ATOM 1257 N N . LEU A 1 152 ? 13.653 2.256 -3.503 1.00 92.69 152 LEU A N 1
ATOM 1258 C CA . LEU A 1 152 ? 13.125 2.463 -4.850 1.00 92.69 152 LEU A CA 1
ATOM 1259 C C . LEU A 1 152 ? 13.968 3.478 -5.627 1.00 92.69 152 LEU A C 1
ATOM 1261 O O . LEU A 1 152 ? 14.394 3.207 -6.750 1.00 92.69 152 LEU A O 1
ATOM 1265 N N . ASP A 1 153 ? 14.266 4.624 -5.022 1.00 91.62 153 ASP A N 1
ATOM 1266 C CA . ASP A 1 153 ? 15.084 5.671 -5.630 1.00 91.62 153 ASP A CA 1
ATOM 1267 C C . ASP A 1 153 ? 16.473 5.164 -6.013 1.00 91.62 153 ASP A C 1
ATOM 1269 O O . ASP A 1 153 ? 16.908 5.332 -7.156 1.00 91.62 153 ASP A O 1
ATOM 1273 N N . LYS A 1 154 ? 17.155 4.488 -5.084 1.00 92.50 154 LYS A N 1
ATOM 1274 C CA . LYS A 1 154 ? 18.475 3.887 -5.326 1.00 92.50 154 LYS A CA 1
ATOM 1275 C C . LYS A 1 154 ? 18.409 2.804 -6.406 1.00 92.50 154 LYS A C 1
ATOM 1277 O O . LYS A 1 154 ? 19.261 2.780 -7.294 1.00 92.50 154 LYS A O 1
ATOM 1282 N N . TYR A 1 155 ? 17.381 1.960 -6.369 1.00 92.25 155 TYR A N 1
ATOM 1283 C CA . TYR A 1 155 ? 17.164 0.868 -7.313 1.00 92.25 155 TYR A CA 1
ATOM 1284 C C . TYR A 1 155 ? 17.009 1.390 -8.747 1.00 92.25 155 TYR A C 1
ATOM 1286 O O . TYR A 1 155 ? 17.718 0.949 -9.650 1.00 92.25 155 TYR A O 1
ATOM 1294 N N . PHE A 1 156 ? 16.144 2.385 -8.965 1.00 90.81 156 PHE A N 1
ATOM 1295 C CA . PHE A 1 156 ? 15.929 2.961 -10.296 1.00 90.81 156 PHE A CA 1
ATOM 1296 C C . PHE A 1 156 ? 17.106 3.801 -10.794 1.00 90.81 156 PHE A C 1
ATOM 1298 O O . PHE A 1 156 ? 17.387 3.784 -11.990 1.00 90.81 156 PHE A O 1
ATOM 1305 N N . ASN A 1 157 ? 17.833 4.485 -9.906 1.00 88.94 157 ASN A N 1
ATOM 1306 C CA . ASN A 1 157 ? 19.036 5.232 -10.288 1.00 88.94 157 ASN A CA 1
ATOM 1307 C C . ASN A 1 157 ? 20.186 4.311 -10.743 1.00 88.94 157 ASN A C 1
ATOM 1309 O O . ASN A 1 157 ? 21.031 4.731 -11.535 1.00 88.94 157 ASN A O 1
ATOM 1313 N N . ALA A 1 158 ? 20.226 3.060 -10.274 1.00 88.94 158 ALA A N 1
ATOM 1314 C CA . ALA A 1 158 ? 21.230 2.080 -10.689 1.00 88.94 158 ALA A CA 1
ATOM 1315 C C . ALA A 1 158 ? 20.966 1.502 -12.094 1.00 88.94 158 ALA A C 1
ATOM 1317 O O . ALA A 1 158 ? 21.902 1.089 -12.787 1.00 88.94 158 ALA A O 1
ATOM 1318 N N . ILE A 1 159 ? 19.708 1.481 -12.549 1.00 86.94 159 ILE A N 1
ATOM 1319 C CA . ILE A 1 159 ? 19.342 0.902 -13.844 1.00 86.94 159 ILE A CA 1
ATOM 1320 C C . ILE A 1 159 ? 19.495 1.945 -14.954 1.00 86.94 159 ILE A C 1
ATOM 1322 O O . ILE A 1 159 ? 18.712 2.881 -15.083 1.00 86.94 159 ILE A O 1
ATOM 1326 N N . ARG A 1 160 ? 20.483 1.737 -15.829 1.00 81.38 160 ARG A N 1
ATOM 1327 C CA . ARG A 1 160 ? 20.714 2.600 -17.004 1.00 81.38 160 ARG A CA 1
ATOM 1328 C C . ARG A 1 160 ? 19.869 2.236 -18.227 1.00 81.38 160 ARG A C 1
ATOM 1330 O O . ARG A 1 160 ? 19.796 3.015 -19.168 1.00 81.38 160 ARG A O 1
ATOM 1337 N N . ASN A 1 161 ? 19.291 1.037 -18.250 1.00 87.31 161 ASN A N 1
ATOM 1338 C CA . ASN A 1 161 ? 18.545 0.518 -19.393 1.00 87.31 161 ASN A CA 1
ATOM 1339 C C . ASN A 1 161 ? 17.035 0.721 -19.190 1.00 87.31 161 ASN A C 1
ATOM 1341 O O . ASN A 1 161 ? 16.465 0.199 -18.234 1.00 87.31 161 ASN A O 1
ATOM 1345 N N . THR A 1 162 ? 16.397 1.426 -20.124 1.00 89.38 162 THR A N 1
ATOM 1346 C CA . THR A 1 162 ? 14.969 1.772 -20.076 1.00 89.38 162 THR A CA 1
ATOM 1347 C C . THR A 1 162 ? 14.056 0.548 -19.953 1.00 89.38 162 THR A C 1
ATOM 1349 O O . THR A 1 162 ? 13.161 0.539 -19.113 1.00 89.38 162 THR A O 1
ATOM 1352 N N . GLU A 1 163 ? 14.286 -0.512 -20.729 1.00 86.19 163 GLU A N 1
ATOM 1353 C CA . GLU A 1 163 ? 13.457 -1.727 -20.712 1.00 86.19 163 GLU A CA 1
ATOM 1354 C C . GLU A 1 163 ? 13.518 -2.450 -19.356 1.00 86.19 163 GLU A C 1
ATOM 1356 O O . GLU A 1 163 ? 12.490 -2.851 -18.797 1.00 86.19 163 GLU A O 1
ATOM 1361 N N . ARG A 1 164 ? 14.721 -2.563 -18.778 1.00 88.19 164 ARG A N 1
ATOM 1362 C CA . ARG A 1 164 ? 14.922 -3.127 -17.437 1.00 88.19 164 ARG A CA 1
ATOM 1363 C C . ARG A 1 164 ? 14.232 -2.280 -16.373 1.00 88.19 164 ARG A C 1
ATOM 1365 O O . ARG A 1 164 ? 13.573 -2.849 -15.505 1.00 88.19 164 ARG A O 1
ATOM 1372 N N . SER A 1 165 ? 14.327 -0.952 -16.464 1.00 91.38 165 SER A N 1
ATOM 1373 C CA . SER A 1 165 ? 13.630 -0.046 -15.546 1.00 91.38 165 SER A CA 1
ATOM 1374 C C . SER A 1 165 ? 12.116 -0.228 -15.646 1.00 91.38 165 SER A C 1
ATOM 1376 O O . SER A 1 165 ? 11.452 -0.414 -14.633 1.00 91.38 165 SER A O 1
ATOM 1378 N N . LEU A 1 166 ? 11.554 -0.277 -16.855 1.00 89.00 166 LEU A N 1
ATOM 1379 C CA . LEU A 1 166 ? 10.118 -0.496 -17.053 1.00 89.00 166 LEU A CA 1
ATOM 1380 C C . LEU A 1 166 ? 9.651 -1.858 -16.523 1.00 89.00 166 LEU A C 1
ATOM 1382 O O . LEU A 1 166 ? 8.604 -1.956 -15.883 1.00 89.00 166 LEU A O 1
ATOM 1386 N N . THR A 1 167 ? 10.445 -2.907 -16.735 1.00 87.56 167 THR A N 1
ATOM 1387 C CA . THR A 1 167 ? 10.158 -4.247 -16.205 1.00 87.56 167 THR A CA 1
ATOM 1388 C C . THR A 1 167 ? 10.177 -4.264 -14.679 1.00 87.56 167 THR A C 1
ATOM 1390 O O . THR A 1 167 ? 9.304 -4.875 -14.062 1.00 87.56 167 THR A O 1
ATOM 1393 N N . ALA A 1 168 ? 11.147 -3.590 -14.058 1.00 89.75 168 ALA A N 1
ATOM 1394 C CA . ALA A 1 168 ? 11.197 -3.442 -12.611 1.00 89.75 168 ALA A CA 1
ATOM 1395 C C . ALA A 1 168 ? 9.990 -2.666 -12.078 1.00 89.75 168 ALA A C 1
ATOM 1397 O O . ALA A 1 168 ? 9.374 -3.093 -11.106 1.00 89.75 168 ALA A O 1
ATOM 1398 N N . LEU A 1 169 ? 9.601 -1.577 -12.740 1.00 89.19 169 LEU A N 1
ATOM 1399 C CA . LEU A 1 169 ? 8.468 -0.753 -12.325 1.00 89.19 169 LEU A CA 1
ATOM 1400 C C . LEU A 1 169 ? 7.163 -1.555 -12.301 1.00 89.19 169 LEU A C 1
ATOM 1402 O O . LEU A 1 169 ? 6.482 -1.562 -11.279 1.00 89.19 169 LEU A O 1
ATOM 1406 N N . LYS A 1 170 ? 6.902 -2.373 -13.328 1.00 86.56 170 LYS A N 1
ATOM 1407 C CA . LYS A 1 170 ? 5.767 -3.316 -13.325 1.00 86.56 170 LYS A CA 1
ATOM 1408 C C . LYS A 1 170 ? 5.775 -4.293 -12.147 1.00 86.56 170 LYS A C 1
ATOM 1410 O O . LYS A 1 170 ? 4.721 -4.778 -11.745 1.00 86.56 170 LYS A O 1
ATOM 1415 N N . ARG A 1 171 ? 6.946 -4.649 -11.607 1.00 88.50 171 ARG A N 1
ATOM 1416 C CA . ARG A 1 171 ? 7.032 -5.497 -10.405 1.00 88.50 171 ARG A CA 1
ATOM 1417 C C . ARG A 1 171 ? 6.657 -4.709 -9.154 1.00 88.50 171 ARG A C 1
ATOM 1419 O O . ARG A 1 171 ? 5.940 -5.248 -8.322 1.00 88.50 171 ARG A O 1
ATOM 1426 N N . PHE A 1 172 ? 7.087 -3.452 -9.044 1.00 89.31 172 PHE A N 1
ATOM 1427 C CA . PHE A 1 172 ? 6.724 -2.584 -7.922 1.00 89.31 172 PHE A CA 1
ATOM 1428 C C . PHE A 1 172 ? 5.241 -2.182 -7.925 1.00 89.31 172 PHE A C 1
ATOM 1430 O O . PHE A 1 172 ? 4.652 -2.080 -6.855 1.00 89.31 172 PHE A O 1
ATOM 1437 N N . GLU A 1 173 ? 4.601 -2.041 -9.091 1.00 88.00 173 GLU A N 1
ATOM 1438 C CA . GLU A 1 173 ? 3.144 -1.818 -9.192 1.00 88.00 173 GLU A CA 1
ATOM 1439 C C . GLU A 1 173 ? 2.329 -2.932 -8.527 1.00 88.00 173 GLU A C 1
ATOM 1441 O O . GLU A 1 173 ? 1.315 -2.664 -7.885 1.00 88.00 173 GLU A O 1
ATOM 1446 N N . LYS A 1 174 ? 2.802 -4.180 -8.625 1.00 87.88 174 LYS A N 1
ATOM 1447 C CA . LYS A 1 174 ? 2.150 -5.350 -8.017 1.00 87.88 174 LYS A CA 1
ATOM 1448 C C . LYS A 1 174 ? 2.233 -5.379 -6.492 1.00 87.88 174 LYS A C 1
ATOM 1450 O O . LYS A 1 174 ? 1.572 -6.209 -5.881 1.00 87.88 174 LYS A O 1
AT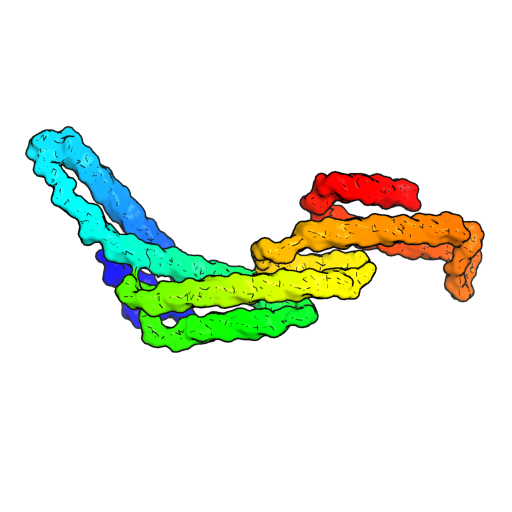OM 1455 N N . LEU A 1 175 ? 3.034 -4.509 -5.875 1.00 86.88 175 LEU A N 1
ATOM 1456 C CA . LEU A 1 175 ? 3.055 -4.382 -4.417 1.00 86.88 175 LEU A CA 1
ATOM 1457 C C . LEU A 1 175 ? 1.819 -3.653 -3.887 1.00 86.88 175 LEU A C 1
ATOM 1459 O O . LEU A 1 175 ? 1.544 -3.740 -2.698 1.00 86.88 175 LEU A O 1
ATOM 1463 N N . HIS A 1 176 ? 1.109 -2.908 -4.744 1.00 86.44 176 HIS A N 1
ATOM 1464 C CA . HIS A 1 176 ? -0.069 -2.116 -4.378 1.00 86.44 176 HIS A CA 1
ATOM 1465 C C . HIS A 1 176 ? 0.155 -1.128 -3.217 1.00 86.44 176 HIS A C 1
ATOM 1467 O O . HIS A 1 176 ? -0.804 -0.651 -2.614 1.00 86.44 176 HIS A O 1
ATOM 1473 N N . LEU A 1 177 ? 1.411 -0.776 -2.924 1.00 89.12 177 LEU A N 1
ATOM 1474 C CA . LEU A 1 177 ? 1.738 0.178 -1.871 1.00 89.12 177 LEU A CA 1
ATOM 1475 C C . LEU A 1 177 ? 1.365 1.606 -2.312 1.00 89.12 177 LEU A C 1
ATOM 1477 O O . LEU A 1 177 ? 1.738 2.034 -3.410 1.00 89.12 177 LEU A O 1
ATOM 1481 N N . PRO A 1 178 ? 0.651 2.371 -1.472 1.00 87.12 178 PRO A N 1
ATOM 1482 C CA . PRO A 1 178 ? 0.258 3.735 -1.781 1.00 87.12 178 PRO A CA 1
ATOM 1483 C C . PRO A 1 178 ? 1.471 4.658 -1.707 1.00 87.12 178 PRO A C 1
ATOM 1485 O O . PRO A 1 178 ? 2.382 4.432 -0.921 1.00 87.12 178 PRO A O 1
ATOM 1488 N N . ASN A 1 179 ? 1.466 5.751 -2.469 1.00 86.25 179 ASN A N 1
ATOM 1489 C CA . ASN A 1 179 ? 2.444 6.837 -2.320 1.00 86.25 179 ASN A CA 1
ATOM 1490 C C . ASN A 1 179 ? 3.920 6.387 -2.366 1.00 86.25 179 ASN A C 1
ATOM 1492 O O . ASN A 1 179 ? 4.752 6.920 -1.633 1.00 86.25 179 ASN A O 1
ATOM 1496 N N . ILE A 1 180 ? 4.247 5.414 -3.227 1.00 85.81 180 ILE A N 1
ATOM 1497 C CA . ILE A 1 180 ? 5.639 5.006 -3.492 1.00 85.81 180 ILE A CA 1
ATOM 1498 C C . ILE A 1 180 ? 6.283 5.743 -4.688 1.00 85.81 180 ILE A C 1
ATOM 1500 O O . ILE A 1 180 ? 7.297 5.320 -5.239 1.00 85.81 180 ILE A O 1
ATOM 1504 N N . GLY A 1 181 ? 5.651 6.822 -5.164 1.00 84.06 181 GLY A N 1
ATOM 1505 C CA . GLY A 1 181 ? 6.214 7.698 -6.200 1.00 84.06 181 GLY A CA 1
ATOM 1506 C C . GLY A 1 181 ? 6.369 7.078 -7.598 1.00 84.06 181 GLY A C 1
ATOM 1507 O O . GLY A 1 181 ? 7.161 7.581 -8.394 1.00 84.06 181 GLY A O 1
ATOM 1508 N N . LEU A 1 182 ? 5.637 6.008 -7.949 1.00 86.31 182 LEU A N 1
ATOM 1509 C CA . LEU A 1 182 ? 5.804 5.326 -9.250 1.00 86.31 182 LEU A CA 1
ATOM 1510 C C . LEU A 1 182 ? 5.630 6.253 -10.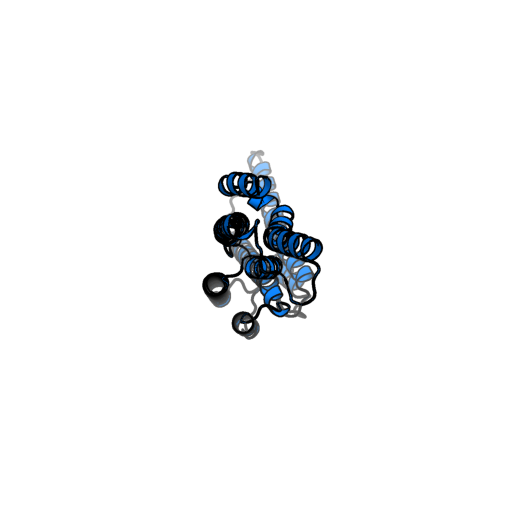459 1.00 86.31 182 LEU A C 1
ATOM 1512 O O . LEU A 1 182 ? 6.375 6.134 -11.429 1.00 86.31 182 LEU A O 1
ATOM 1516 N N . ASN A 1 183 ? 4.693 7.203 -10.397 1.00 83.00 183 ASN A N 1
ATOM 1517 C CA . ASN A 1 183 ? 4.450 8.155 -11.487 1.00 83.00 183 ASN A CA 1
ATOM 1518 C C . ASN A 1 183 ? 5.683 9.026 -11.778 1.00 83.00 183 ASN A C 1
ATOM 1520 O O . ASN A 1 183 ? 6.043 9.244 -12.934 1.00 83.00 183 ASN A O 1
ATOM 1524 N N . GLU A 1 184 ? 6.386 9.469 -10.735 1.00 85.88 184 GLU A N 1
ATOM 1525 C CA . GLU A 1 184 ? 7.624 10.242 -10.869 1.00 85.88 184 GLU A CA 1
ATOM 1526 C C . GLU A 1 184 ? 8.744 9.382 -11.466 1.00 85.88 184 GLU A C 1
ATOM 1528 O O . GLU A 1 184 ? 9.546 9.864 -12.271 1.00 85.88 184 GLU A O 1
ATOM 1533 N N . LYS A 1 185 ? 8.790 8.087 -11.116 1.00 87.62 185 LYS A N 1
ATOM 1534 C CA . LYS A 1 185 ? 9.739 7.139 -11.721 1.00 87.62 185 LYS A CA 1
ATOM 1535 C C . LYS A 1 185 ? 9.438 6.926 -13.198 1.00 87.62 185 LYS A C 1
ATOM 1537 O O . LYS A 1 185 ? 10.366 6.962 -14.002 1.00 87.62 185 LYS A O 1
ATOM 1542 N N . TYR A 1 186 ? 8.168 6.799 -13.577 1.00 86.62 186 TYR A N 1
ATOM 1543 C CA . TYR A 1 186 ? 7.771 6.730 -14.981 1.00 86.62 186 TYR A CA 1
ATOM 1544 C C . TYR A 1 186 ? 8.215 7.954 -15.774 1.00 86.62 186 TYR A C 1
ATOM 1546 O O . TYR A 1 186 ? 8.795 7.791 -16.846 1.00 86.62 186 TYR A O 1
ATOM 1554 N N . ALA A 1 187 ? 8.017 9.161 -15.240 1.00 85.44 187 ALA A N 1
ATOM 1555 C CA . ALA A 1 187 ? 8.468 10.389 -15.890 1.00 85.44 187 ALA A CA 1
ATOM 1556 C C . ALA A 1 187 ? 9.995 10.400 -16.108 1.00 85.44 187 ALA A C 1
ATOM 1558 O O . ALA A 1 187 ? 10.465 10.716 -17.202 1.00 85.44 187 ALA A O 1
ATOM 1559 N N . LYS A 1 188 ? 10.783 9.982 -15.106 1.00 87.38 188 LYS A N 1
ATOM 1560 C CA . LYS A 1 188 ? 12.249 9.867 -15.232 1.00 87.38 188 LYS A CA 1
ATOM 1561 C C . LYS A 1 188 ? 12.670 8.825 -16.273 1.00 87.38 188 LYS A C 1
ATOM 1563 O O . LYS A 1 188 ? 13.559 9.090 -17.081 1.00 87.38 188 LYS A O 1
ATOM 1568 N N . ILE A 1 189 ? 12.028 7.656 -16.291 1.00 90.06 189 ILE A N 1
ATOM 1569 C CA . ILE A 1 189 ? 12.316 6.600 -17.275 1.00 90.06 189 ILE A CA 1
ATOM 1570 C C . ILE A 1 189 ? 11.944 7.063 -18.687 1.00 90.06 189 ILE A C 1
ATOM 1572 O O . ILE A 1 189 ? 12.679 6.808 -19.635 1.00 90.06 189 ILE A O 1
ATOM 1576 N N . LEU A 1 190 ? 10.847 7.802 -18.832 1.00 88.88 190 LEU A N 1
ATOM 1577 C CA . LEU A 1 190 ? 10.421 8.382 -20.099 1.00 88.88 190 LEU A CA 1
ATOM 1578 C C . LEU A 1 190 ? 11.435 9.418 -20.626 1.00 88.88 190 LEU A C 1
ATOM 1580 O O . LEU A 1 190 ? 11.761 9.420 -21.812 1.00 88.88 190 LEU A O 1
ATOM 1584 N N . GLN A 1 191 ? 12.015 10.244 -19.751 1.00 88.31 191 GLN A N 1
ATOM 1585 C CA . GLN A 1 191 ? 13.122 11.132 -20.128 1.00 88.31 191 GLN A CA 1
ATOM 1586 C C . GLN A 1 191 ? 14.365 10.354 -20.581 1.00 88.31 191 GLN A C 1
ATOM 1588 O O . GLN A 1 191 ? 15.023 10.755 -21.542 1.00 88.31 191 GLN A O 1
ATOM 1593 N N . GLN A 1 192 ? 14.691 9.238 -19.920 1.00 89.44 192 GLN A N 1
ATOM 1594 C CA . GLN A 1 192 ? 15.789 8.370 -20.348 1.00 89.44 192 GLN A CA 1
ATOM 1595 C C . GLN A 1 192 ? 15.502 7.737 -21.717 1.00 89.44 192 GLN A C 1
ATOM 1597 O O . GLN A 1 192 ? 16.373 7.744 -22.584 1.00 89.44 192 GLN A O 1
ATOM 1602 N N . TYR A 1 193 ? 14.266 7.300 -21.956 1.00 91.94 193 TYR A N 1
ATOM 1603 C CA . TYR A 1 193 ? 13.831 6.786 -23.251 1.00 91.94 193 TYR A CA 1
ATOM 1604 C C . TYR A 1 193 ? 13.966 7.827 -24.372 1.00 91.94 193 TYR A C 1
ATOM 1606 O O . TYR A 1 193 ? 14.420 7.495 -25.463 1.00 91.94 193 TYR A O 1
ATOM 1614 N N . SER A 1 194 ? 13.674 9.105 -24.105 1.00 91.31 194 SER A N 1
ATOM 1615 C CA . SER A 1 194 ? 13.926 10.179 -25.079 1.00 91.31 194 SER A CA 1
ATOM 1616 C C . SER A 1 194 ? 15.395 10.242 -25.506 1.00 91.31 194 SER A C 1
ATOM 1618 O O . SER A 1 194 ? 15.683 10.431 -26.685 1.00 91.31 194 SER A O 1
ATOM 1620 N N . LYS A 1 195 ? 16.334 10.061 -24.568 1.00 91.00 195 LYS A N 1
ATOM 1621 C CA . LYS A 1 195 ? 17.772 10.026 -24.882 1.00 91.00 195 LYS A CA 1
ATOM 1622 C C . LYS A 1 195 ? 18.142 8.774 -25.678 1.00 91.00 195 LYS A C 1
ATOM 1624 O O . LYS A 1 195 ? 19.015 8.840 -26.544 1.00 91.00 195 LYS A O 1
ATOM 1629 N N . ASP A 1 196 ? 17.484 7.649 -25.401 1.00 91.38 196 ASP A N 1
ATOM 1630 C CA . ASP A 1 196 ? 17.668 6.409 -26.157 1.00 91.38 196 ASP A CA 1
ATOM 1631 C C . ASP A 1 196 ? 17.199 6.571 -27.614 1.00 91.38 196 ASP A C 1
ATOM 1633 O O . ASP A 1 196 ? 17.921 6.151 -28.520 1.00 91.38 196 ASP A O 1
ATOM 1637 N N . LEU A 1 197 ? 16.063 7.243 -27.853 1.00 93.44 197 LEU A N 1
ATOM 1638 C CA . LEU A 1 197 ? 15.588 7.598 -29.200 1.00 93.44 197 LEU A CA 1
ATOM 1639 C C . LEU A 1 197 ? 16.621 8.438 -29.955 1.00 93.44 197 LEU A C 1
ATOM 1641 O O . LEU A 1 197 ? 17.017 8.078 -31.062 1.00 93.44 197 LEU A O 1
ATOM 1645 N N . ASP A 1 198 ? 17.121 9.511 -29.336 1.00 93.12 198 ASP A N 1
ATOM 1646 C CA . ASP A 1 198 ? 18.127 10.384 -29.953 1.00 93.12 198 ASP A CA 1
ATOM 1647 C C . ASP A 1 198 ? 19.435 9.631 -30.249 1.00 93.12 198 ASP A C 1
ATOM 1649 O O . ASP A 1 198 ? 20.105 9.877 -31.257 1.00 93.12 198 ASP A O 1
ATOM 1653 N N . SER A 1 199 ? 19.822 8.696 -29.376 1.00 93.00 199 SER A N 1
ATOM 1654 C CA . SER A 1 199 ? 20.987 7.835 -29.586 1.00 93.00 199 SER A CA 1
ATOM 1655 C C . SER A 1 199 ? 20.791 6.905 -30.785 1.00 93.00 199 SER A C 1
ATOM 1657 O O . SER A 1 199 ? 21.685 6.805 -31.628 1.00 93.00 199 SER A O 1
ATOM 1659 N N . VAL A 1 200 ? 19.624 6.263 -30.893 1.00 93.38 200 VAL A N 1
ATOM 1660 C CA . VAL A 1 200 ? 19.285 5.380 -32.017 1.00 93.38 200 VAL A CA 1
ATOM 1661 C C . VAL A 1 200 ? 19.206 6.164 -33.326 1.00 93.38 200 VAL A C 1
ATOM 1663 O O . VAL A 1 200 ? 19.792 5.724 -34.314 1.00 93.38 200 VAL A O 1
ATOM 1666 N N . ALA A 1 201 ? 18.607 7.357 -33.319 1.00 92.81 201 ALA A N 1
ATOM 1667 C CA . ALA A 1 201 ? 18.568 8.260 -34.467 1.00 92.81 201 ALA A CA 1
ATOM 1668 C C . ALA A 1 201 ? 19.973 8.569 -35.002 1.00 92.81 201 ALA A C 1
ATOM 1670 O O . ALA A 1 201 ? 20.245 8.426 -36.195 1.00 92.81 201 ALA A O 1
ATOM 1671 N N . LYS A 1 202 ? 20.901 8.931 -34.105 1.00 94.25 202 LYS A N 1
ATOM 1672 C CA . LYS A 1 202 ? 22.300 9.218 -34.457 1.00 94.25 202 LYS A CA 1
ATOM 1673 C C . LYS A 1 202 ? 23.019 7.993 -35.016 1.00 94.25 202 LYS A C 1
ATOM 1675 O O . LYS A 1 202 ? 23.756 8.119 -35.992 1.00 94.25 202 LYS A O 1
ATOM 1680 N N . ILE A 1 203 ? 22.815 6.815 -34.418 1.00 93.12 203 ILE A N 1
ATOM 1681 C CA . ILE A 1 203 ? 23.393 5.557 -34.917 1.00 93.12 203 ILE A CA 1
ATOM 1682 C C . ILE A 1 203 ? 22.868 5.257 -36.323 1.00 93.12 203 ILE A C 1
ATOM 1684 O O . ILE A 1 203 ? 23.658 4.920 -37.206 1.00 93.12 203 ILE A O 1
ATOM 1688 N N . TYR A 1 204 ? 21.560 5.416 -36.537 1.00 92.44 204 TYR A N 1
ATOM 1689 C CA . TYR A 1 204 ? 20.934 5.173 -37.828 1.00 92.44 204 TYR A CA 1
ATOM 1690 C C . TYR A 1 204 ? 21.484 6.118 -38.902 1.00 92.44 204 TYR A C 1
ATOM 1692 O O . TYR A 1 204 ? 21.989 5.669 -39.928 1.00 92.44 204 TYR A O 1
ATOM 1700 N N . GLN A 1 205 ? 21.487 7.427 -38.637 1.00 91.62 205 GLN A N 1
ATOM 1701 C CA . GLN A 1 205 ? 21.994 8.433 -39.573 1.00 91.62 205 GLN A CA 1
ATOM 1702 C C . GLN A 1 205 ? 23.465 8.206 -39.935 1.00 91.62 205 GLN A C 1
ATOM 1704 O O . GLN A 1 205 ? 23.818 8.260 -41.112 1.00 91.62 205 GLN A O 1
ATOM 1709 N N . LYS A 1 206 ? 24.314 7.909 -38.942 1.00 93.12 206 LYS A N 1
ATOM 1710 C CA . LYS A 1 206 ? 25.755 7.724 -39.150 1.00 93.12 206 LYS A CA 1
ATOM 1711 C C . LYS A 1 206 ? 26.081 6.472 -39.967 1.00 93.12 206 LYS A C 1
ATOM 1713 O O . LYS A 1 206 ? 26.963 6.523 -40.817 1.00 93.12 206 LYS A O 1
ATOM 1718 N N . ASN A 1 207 ? 25.384 5.367 -39.708 1.00 91.12 207 ASN A N 1
ATOM 1719 C CA . ASN A 1 207 ? 25.779 4.050 -40.212 1.00 91.12 207 ASN A CA 1
ATOM 1720 C C . ASN A 1 207 ? 24.825 3.483 -41.280 1.00 91.12 207 ASN A C 1
ATOM 1722 O O . ASN A 1 207 ? 25.074 2.395 -41.779 1.00 91.12 207 ASN A O 1
ATOM 1726 N N . SER A 1 208 ? 23.749 4.184 -41.659 1.00 86.88 208 SER A N 1
ATOM 1727 C CA . SER A 1 208 ? 22.736 3.680 -42.612 1.00 86.88 208 SER A CA 1
ATOM 1728 C C . SER A 1 208 ? 23.301 3.232 -43.964 1.00 86.88 208 SER A C 1
ATOM 1730 O O . SER A 1 208 ? 22.796 2.276 -44.552 1.00 86.88 208 SER A O 1
ATOM 1732 N N . LYS A 1 209 ? 24.351 3.901 -44.458 1.00 84.56 209 LYS A N 1
ATOM 1733 C CA . LYS A 1 209 ? 24.993 3.577 -45.743 1.00 84.56 209 LYS A CA 1
ATOM 1734 C C . LYS A 1 209 ? 25.842 2.304 -45.664 1.00 84.56 209 LYS A C 1
ATOM 1736 O O . LYS A 1 209 ? 25.788 1.473 -46.570 1.00 84.56 209 LYS A O 1
ATOM 1741 N N . GLU A 1 210 ? 26.577 2.140 -44.567 1.00 86.00 210 GLU A N 1
ATOM 1742 C CA . GLU A 1 210 ? 27.479 1.011 -44.319 1.00 86.00 210 GLU A CA 1
ATOM 1743 C C . GLU A 1 210 ? 27.359 0.536 -42.862 1.00 86.00 210 GLU A C 1
ATOM 1745 O O . GLU A 1 210 ? 28.206 0.849 -42.021 1.00 86.00 210 GLU A O 1
ATOM 1750 N N . PRO A 1 211 ? 26.281 -0.189 -42.517 1.00 87.75 211 PRO A N 1
ATOM 1751 C CA . PRO A 1 211 ? 26.107 -0.675 -41.161 1.00 87.75 211 PRO A CA 1
ATOM 1752 C C . PRO A 1 211 ? 27.017 -1.870 -40.898 1.00 87.75 211 PRO A C 1
ATOM 1754 O O . PRO A 1 211 ? 27.291 -2.680 -41.784 1.00 87.75 211 PRO A O 1
ATOM 1757 N N . LEU A 1 212 ? 27.438 -2.012 -39.643 1.00 83.19 212 LEU A N 1
ATOM 1758 C CA . LEU A 1 212 ? 28.136 -3.206 -39.182 1.00 83.19 212 LEU A CA 1
ATOM 1759 C C . LEU A 1 212 ? 27.149 -4.378 -39.190 1.00 83.19 212 LEU A C 1
ATOM 1761 O O . LEU A 1 212 ? 26.236 -4.435 -38.365 1.00 83.19 212 LEU A O 1
ATOM 1765 N N . ILE A 1 213 ? 27.324 -5.288 -40.143 1.00 86.62 213 ILE A N 1
ATOM 1766 C CA . ILE A 1 213 ? 26.532 -6.513 -40.283 1.00 86.62 213 ILE A CA 1
ATOM 1767 C C . ILE A 1 213 ? 27.278 -7.698 -39.662 1.00 86.62 213 ILE A C 1
ATOM 1769 O O . ILE A 1 213 ? 28.510 -7.721 -39.638 1.00 86.62 213 ILE A O 1
ATOM 1773 N N . SER A 1 214 ? 26.544 -8.683 -39.141 1.00 82.12 214 SER A N 1
ATOM 1774 C CA . SER A 1 214 ? 27.153 -9.913 -38.623 1.00 82.12 214 SER A CA 1
ATOM 1775 C C . SER A 1 214 ? 27.866 -10.685 -39.732 1.00 82.12 214 SER A C 1
ATOM 1777 O O . SER A 1 214 ? 27.489 -10.613 -40.905 1.00 82.12 214 SER A O 1
ATOM 1779 N N . ARG A 1 215 ? 28.894 -11.441 -39.338 1.00 79.81 215 ARG A N 1
ATOM 1780 C CA . ARG A 1 215 ? 29.636 -12.328 -40.237 1.00 79.81 215 ARG A CA 1
ATOM 1781 C C . ARG A 1 215 ? 28.666 -13.313 -40.907 1.00 79.81 215 ARG A C 1
ATOM 1783 O O . ARG A 1 215 ? 27.687 -13.721 -40.288 1.00 79.81 215 ARG A O 1
ATOM 1790 N N . ASP A 1 216 ? 28.929 -13.635 -42.170 1.00 86.12 216 ASP A N 1
ATOM 1791 C CA . ASP A 1 216 ? 28.175 -14.608 -42.978 1.00 86.12 216 ASP A CA 1
ATOM 1792 C C . ASP A 1 216 ? 26.741 -14.196 -43.381 1.00 86.12 216 ASP A C 1
ATOM 1794 O O . ASP A 1 216 ? 26.001 -14.996 -43.955 1.00 86.12 216 ASP A O 1
ATOM 1798 N N . LEU A 1 217 ? 26.346 -12.932 -43.168 1.00 86.56 217 LEU A N 1
ATOM 1799 C CA . LEU A 1 217 ? 25.091 -12.390 -43.703 1.00 86.56 217 LEU A CA 1
ATOM 1800 C C . LEU A 1 217 ? 25.276 -11.767 -45.098 1.00 86.56 217 LEU A C 1
ATOM 1802 O O . LEU A 1 217 ? 26.182 -10.950 -45.289 1.00 86.56 217 LEU A O 1
ATOM 1806 N N . PRO A 1 218 ? 24.369 -12.041 -46.060 1.00 91.06 218 PRO A N 1
ATOM 1807 C CA . PRO A 1 218 ? 24.319 -11.293 -47.311 1.00 91.06 218 PRO A CA 1
ATOM 1808 C C . PRO A 1 218 ? 24.145 -9.787 -47.044 1.00 91.06 218 PRO A C 1
ATOM 1810 O O . PRO A 1 218 ? 23.336 -9.426 -46.182 1.00 91.06 218 PRO A O 1
ATOM 1813 N N . PRO A 1 219 ? 24.806 -8.887 -47.799 1.00 85.75 219 PRO A N 1
ATOM 1814 C CA . PRO A 1 219 ? 24.809 -7.449 -47.507 1.00 85.75 219 PRO A CA 1
ATOM 1815 C C . PRO A 1 219 ? 23.413 -6.833 -47.345 1.00 85.75 219 PRO A C 1
ATOM 1817 O O . PRO A 1 219 ? 23.159 -6.094 -46.395 1.00 85.75 219 PRO A O 1
ATOM 1820 N N . THR A 1 220 ? 22.476 -7.171 -48.233 1.00 88.81 220 THR A N 1
ATOM 1821 C CA . THR A 1 220 ? 21.098 -6.660 -48.177 1.00 88.81 220 THR A CA 1
ATOM 1822 C C . THR A 1 220 ? 20.345 -7.178 -46.950 1.00 88.81 220 THR A C 1
ATOM 1824 O O . THR A 1 220 ? 19.710 -6.395 -46.244 1.00 88.81 220 THR A O 1
ATOM 1827 N N . ALA A 1 221 ? 20.450 -8.477 -46.650 1.00 90.44 221 ALA A N 1
ATOM 1828 C CA . ALA A 1 221 ? 19.812 -9.077 -45.479 1.00 90.44 221 ALA A CA 1
ATOM 1829 C C . ALA A 1 221 ? 20.391 -8.516 -44.169 1.00 90.44 221 ALA A C 1
ATOM 1831 O O . ALA A 1 221 ? 19.635 -8.159 -43.266 1.00 90.44 221 ALA A O 1
ATOM 1832 N N . GLY A 1 222 ? 21.715 -8.352 -44.096 1.00 91.75 222 GLY A N 1
ATOM 1833 C CA . GLY A 1 222 ? 22.400 -7.769 -42.944 1.00 91.75 222 GLY A CA 1
ATOM 1834 C C . GLY A 1 222 ? 21.959 -6.332 -42.655 1.00 91.75 222 GLY A C 1
ATOM 1835 O O . GLY A 1 222 ? 21.670 -6.003 -41.505 1.00 91.75 222 GLY A O 1
ATOM 1836 N N . ARG A 1 223 ? 21.815 -5.490 -43.690 1.00 90.31 223 ARG A N 1
ATOM 1837 C CA . ARG A 1 223 ? 21.297 -4.114 -43.542 1.00 90.31 223 ARG A CA 1
ATOM 1838 C C . ARG A 1 223 ? 19.871 -4.088 -42.985 1.00 90.31 223 ARG A C 1
ATOM 1840 O O . ARG A 1 223 ? 19.588 -3.310 -42.076 1.00 90.31 223 ARG A O 1
ATOM 1847 N N . ILE A 1 224 ? 18.988 -4.956 -43.490 1.00 91.31 224 ILE A N 1
ATOM 1848 C CA . ILE A 1 224 ? 17.600 -5.066 -43.008 1.00 91.31 224 ILE A CA 1
ATOM 1849 C C . ILE A 1 224 ? 17.573 -5.513 -41.542 1.00 91.31 224 ILE A C 1
ATOM 1851 O O . ILE A 1 224 ? 16.838 -4.941 -40.739 1.00 91.31 224 ILE A O 1
ATOM 1855 N N . MET A 1 225 ? 18.374 -6.518 -41.177 1.00 91.81 225 MET A N 1
ATOM 1856 C CA . MET A 1 225 ? 18.454 -7.005 -39.796 1.00 91.81 225 MET A CA 1
ATOM 1857 C C . MET A 1 225 ? 18.969 -5.932 -38.836 1.00 91.81 225 MET A C 1
ATOM 1859 O O . MET A 1 225 ? 18.382 -5.744 -37.772 1.00 91.81 225 MET A O 1
ATOM 1863 N N . TRP A 1 226 ? 20.006 -5.187 -39.224 1.00 94.12 226 TRP A N 1
ATOM 1864 C CA . TRP A 1 226 ? 20.533 -4.078 -38.431 1.00 94.12 226 TRP A CA 1
ATOM 1865 C C . TRP A 1 226 ? 19.478 -2.988 -38.187 1.00 94.12 226 TRP A C 1
ATOM 1867 O O . TRP A 1 226 ? 19.266 -2.576 -37.045 1.00 94.12 226 TRP A O 1
ATOM 1877 N N . ALA A 1 227 ? 18.750 -2.576 -39.231 1.00 92.19 227 ALA A N 1
ATOM 1878 C CA . ALA A 1 227 ? 17.674 -1.594 -39.095 1.00 92.19 227 ALA A CA 1
ATOM 1879 C C . ALA A 1 227 ? 16.542 -2.110 -38.187 1.00 92.19 227 ALA A C 1
ATOM 1881 O O . ALA A 1 227 ? 16.092 -1.400 -37.287 1.00 92.19 227 ALA A O 1
ATOM 1882 N N . ARG A 1 228 ? 16.132 -3.378 -38.350 1.00 92.38 228 ARG A N 1
ATOM 1883 C CA . ARG A 1 228 ? 15.140 -4.024 -37.473 1.00 92.38 228 ARG A CA 1
ATOM 1884 C C . ARG A 1 228 ? 15.593 -4.069 -36.018 1.00 92.38 228 ARG A C 1
ATOM 1886 O O . ARG A 1 228 ? 14.773 -3.849 -35.136 1.00 92.38 228 ARG A O 1
ATOM 1893 N N . GLN A 1 229 ? 16.872 -4.324 -35.749 1.00 92.12 229 GLN A N 1
ATOM 1894 C CA . GLN A 1 229 ? 17.403 -4.343 -34.386 1.00 92.12 229 GLN A CA 1
ATOM 1895 C C . GLN A 1 229 ? 17.307 -2.963 -33.719 1.00 92.12 229 GLN A C 1
ATOM 1897 O O . GLN A 1 229 ? 16.919 -2.869 -32.554 1.00 92.12 229 GLN A O 1
ATOM 1902 N N . LEU A 1 230 ? 17.626 -1.892 -34.453 1.00 92.19 230 LEU A N 1
ATOM 1903 C CA . LEU A 1 230 ? 17.470 -0.521 -33.962 1.00 92.19 230 LEU A CA 1
ATOM 1904 C C . LEU A 1 230 ? 16.002 -0.174 -33.698 1.00 92.19 230 LEU A C 1
ATOM 1906 O O . LEU A 1 230 ? 15.695 0.391 -32.650 1.00 92.19 230 LEU A O 1
ATOM 1910 N N . TYR A 1 231 ? 15.106 -0.577 -34.599 1.00 91.94 231 TYR A N 1
ATOM 1911 C CA . TYR A 1 231 ? 13.669 -0.397 -34.420 1.00 91.94 231 TYR A CA 1
ATOM 1912 C C . TYR A 1 231 ? 13.138 -1.162 -33.198 1.00 91.94 231 TYR A C 1
ATOM 1914 O O . TYR A 1 231 ? 12.478 -0.580 -32.345 1.00 91.94 231 TYR A O 1
ATOM 1922 N N . MET A 1 232 ? 13.492 -2.440 -33.032 1.00 90.38 232 MET A N 1
ATOM 1923 C CA . MET A 1 232 ? 13.079 -3.236 -31.866 1.00 90.38 232 MET A CA 1
ATOM 1924 C C . MET A 1 232 ? 13.534 -2.608 -30.543 1.00 90.38 232 MET A C 1
ATOM 1926 O O . MET A 1 232 ? 12.769 -2.584 -29.581 1.00 90.38 232 MET A O 1
ATOM 1930 N N . ARG A 1 233 ? 14.742 -2.027 -30.512 1.00 89.69 233 ARG A N 1
ATOM 1931 C CA . ARG A 1 233 ? 15.285 -1.338 -29.331 1.00 89.69 233 ARG A CA 1
ATOM 1932 C C . ARG A 1 233 ? 14.439 -0.136 -28.896 1.00 89.69 233 ARG A C 1
ATOM 1934 O O . ARG A 1 233 ? 14.389 0.153 -27.702 1.00 89.69 233 ARG A O 1
ATOM 1941 N N . ILE A 1 234 ? 13.798 0.567 -29.832 1.00 91.81 234 ILE A N 1
ATOM 1942 C CA . ILE A 1 234 ? 12.900 1.688 -29.514 1.00 91.81 234 ILE A CA 1
ATOM 1943 C C . ILE A 1 234 ? 11.443 1.238 -29.351 1.00 91.81 234 ILE A C 1
ATOM 1945 O O . ILE A 1 234 ? 10.720 1.843 -28.563 1.00 91.81 234 ILE A O 1
ATOM 1949 N N . GLN A 1 235 ? 11.028 0.163 -30.026 1.00 91.88 235 GLN A N 1
ATOM 1950 C CA . GLN A 1 235 ? 9.668 -0.375 -29.977 1.00 91.88 235 GLN A CA 1
ATOM 1951 C C . GLN A 1 235 ? 9.316 -0.956 -28.607 1.00 91.88 235 GLN A C 1
ATOM 1953 O O . GLN A 1 235 ? 8.292 -0.601 -28.032 1.00 91.88 235 GLN A O 1
ATOM 1958 N N . GLN A 1 236 ? 10.171 -1.827 -28.064 1.00 90.00 236 GLN A N 1
ATOM 1959 C CA . GLN A 1 236 ? 9.851 -2.588 -26.852 1.00 90.00 236 GLN A CA 1
ATOM 1960 C C . GLN A 1 236 ? 9.526 -1.693 -25.638 1.00 90.00 236 GLN A C 1
ATOM 1962 O O . GLN A 1 236 ? 8.529 -1.954 -24.959 1.00 90.00 236 GLN A O 1
ATOM 1967 N N . PRO A 1 237 ? 10.278 -0.606 -25.351 1.00 89.31 237 PRO A N 1
ATOM 1968 C CA . PRO A 1 237 ? 9.880 0.332 -24.304 1.00 89.31 237 PRO A CA 1
ATOM 1969 C C . PRO A 1 237 ? 8.569 1.070 -24.614 1.00 89.31 237 PRO A C 1
ATOM 1971 O O . PRO A 1 237 ? 7.779 1.300 -23.698 1.00 89.31 237 PRO A O 1
ATOM 1974 N N . MET A 1 238 ? 8.313 1.420 -25.883 1.00 90.44 238 MET A N 1
ATOM 1975 C CA . MET A 1 238 ? 7.082 2.107 -26.295 1.00 90.44 238 MET A CA 1
ATOM 1976 C C . MET A 1 238 ? 5.843 1.253 -26.025 1.00 90.44 238 MET A C 1
ATOM 1978 O O . MET A 1 238 ? 4.880 1.753 -25.447 1.00 90.44 238 MET A O 1
ATOM 1982 N N . ASP A 1 239 ? 5.886 -0.041 -26.347 1.00 88.88 239 ASP A N 1
ATOM 1983 C CA . ASP A 1 239 ? 4.774 -0.966 -26.090 1.00 88.88 239 ASP A CA 1
ATOM 1984 C C . ASP A 1 239 ? 4.392 -0.993 -24.599 1.00 88.88 239 ASP A C 1
ATOM 1986 O O . ASP A 1 239 ? 3.214 -1.037 -24.233 1.00 88.88 239 ASP A O 1
ATOM 1990 N N . ILE A 1 240 ? 5.389 -0.906 -23.713 1.00 85.06 240 ILE A N 1
ATOM 1991 C CA . ILE A 1 240 ? 5.161 -0.839 -22.268 1.00 85.06 240 ILE A CA 1
ATOM 1992 C C . ILE A 1 240 ? 4.530 0.499 -21.860 1.00 85.06 240 ILE A C 1
ATOM 1994 O O . ILE A 1 240 ? 3.608 0.501 -21.043 1.00 85.06 240 ILE A O 1
ATOM 1998 N N . PHE A 1 241 ? 4.989 1.625 -22.412 1.00 85.19 241 PHE A N 1
ATOM 1999 C CA . PHE A 1 241 ? 4.381 2.928 -22.132 1.00 85.19 241 PHE A CA 1
ATOM 2000 C C . PHE A 1 241 ? 2.928 3.005 -22.621 1.00 85.19 241 PHE A C 1
ATOM 2002 O O . PHE A 1 241 ? 2.078 3.537 -21.912 1.00 85.19 241 PHE A O 1
ATOM 2009 N N . VAL A 1 242 ? 2.618 2.423 -23.784 1.00 84.00 242 VAL A N 1
ATOM 2010 C CA . VAL A 1 242 ? 1.256 2.371 -24.345 1.00 84.00 242 VAL A CA 1
ATOM 2011 C C . VAL A 1 242 ? 0.296 1.570 -23.472 1.00 84.00 242 VAL A C 1
ATOM 2013 O O . VAL A 1 242 ? -0.861 1.969 -23.311 1.00 84.00 242 VAL A O 1
ATOM 2016 N N . ALA A 1 243 ? 0.771 0.492 -22.846 1.00 81.94 243 ALA A N 1
ATOM 2017 C CA . ALA A 1 243 ? -0.029 -0.256 -21.880 1.00 81.94 243 ALA A CA 1
ATOM 2018 C C . ALA A 1 243 ? -0.450 0.604 -20.667 1.00 81.94 243 ALA A C 1
ATOM 2020 O O . ALA A 1 243 ? -1.525 0.389 -20.109 1.00 81.94 243 ALA A O 1
ATOM 2021 N N . ASN A 1 244 ? 0.343 1.618 -20.303 1.00 75.56 244 ASN A N 1
ATOM 2022 C CA . ASN A 1 244 ? 0.106 2.500 -19.161 1.00 75.56 244 ASN A CA 1
ATOM 2023 C C . ASN A 1 244 ? -0.356 3.901 -19.599 1.00 75.56 244 ASN A C 1
ATOM 2025 O O . ASN A 1 244 ? 0.387 4.886 -19.574 1.00 75.56 244 ASN A O 1
ATOM 2029 N N . LYS A 1 245 ? -1.641 3.994 -19.965 1.00 70.88 245 LYS A N 1
ATOM 2030 C CA . LYS A 1 245 ? -2.274 5.196 -20.544 1.00 70.88 245 LYS A CA 1
ATOM 2031 C C . LYS A 1 245 ? -2.130 6.472 -19.710 1.00 70.88 245 LYS A C 1
ATOM 2033 O O . LYS A 1 245 ? -2.113 7.556 -20.283 1.00 70.88 245 LYS A O 1
ATOM 2038 N N . THR A 1 246 ? -2.028 6.368 -18.387 1.00 72.94 246 THR A N 1
ATOM 2039 C CA . THR A 1 246 ? -1.857 7.509 -17.472 1.00 72.94 246 THR A CA 1
ATOM 2040 C C . THR A 1 246 ? -0.571 8.286 -17.739 1.00 72.94 246 THR A C 1
ATOM 2042 O O . THR A 1 246 ? -0.568 9.508 -17.647 1.00 72.94 246 THR A O 1
ATOM 2045 N N . ILE A 1 247 ? 0.509 7.613 -18.143 1.00 72.50 247 ILE A N 1
ATOM 2046 C CA . ILE A 1 247 ? 1.807 8.263 -18.379 1.00 72.50 247 ILE A CA 1
ATOM 2047 C C . ILE A 1 247 ? 1.822 8.989 -19.727 1.00 72.50 247 ILE A C 1
ATOM 2049 O O . ILE A 1 247 ? 2.447 10.034 -19.882 1.00 72.50 247 ILE A O 1
ATOM 2053 N N . LEU A 1 248 ? 1.098 8.471 -20.720 1.00 73.12 248 LEU A N 1
ATOM 2054 C CA . LEU A 1 248 ? 1.024 9.095 -22.042 1.00 73.12 248 LEU A CA 1
ATOM 2055 C C . LEU A 1 248 ? 0.240 10.417 -22.049 1.00 73.12 248 LEU A C 1
ATOM 2057 O O . LEU A 1 248 ? 0.288 11.158 -23.031 1.00 73.12 248 LEU A O 1
ATOM 2061 N N . GLN A 1 249 ? -0.471 10.729 -20.963 1.00 74.44 249 GLN A N 1
ATOM 2062 C CA . GLN A 1 249 ? -1.178 11.998 -20.802 1.00 74.44 249 GLN A CA 1
ATOM 2063 C C . GLN A 1 249 ? -0.234 13.157 -20.459 1.00 74.44 249 GLN A C 1
ATOM 2065 O O . GLN A 1 249 ? -0.595 14.312 -20.700 1.00 74.44 249 GLN A O 1
ATOM 2070 N N . TYR A 1 250 ? 0.973 12.872 -19.951 1.00 74.75 250 TYR A N 1
ATOM 2071 C CA . TYR A 1 250 ? 1.939 13.914 -19.612 1.00 74.75 250 TYR A CA 1
ATOM 2072 C C . TYR A 1 250 ? 2.387 14.693 -20.867 1.00 74.75 250 TYR A C 1
ATOM 2074 O O . TYR A 1 250 ? 2.607 14.093 -21.928 1.00 74.75 250 TYR A O 1
ATOM 2082 N N . PRO A 1 251 ? 2.544 16.028 -20.784 1.00 76.81 251 PRO A N 1
ATOM 2083 C CA . PRO A 1 251 ? 2.988 16.855 -21.910 1.00 76.81 251 PRO A CA 1
ATOM 2084 C C . PRO A 1 251 ? 4.311 16.381 -22.525 1.00 76.81 251 PRO A C 1
ATOM 2086 O O . PRO A 1 251 ? 4.467 16.381 -23.748 1.00 76.81 251 PRO A O 1
ATOM 2089 N N . GLU A 1 252 ? 5.243 15.921 -21.688 1.00 77.62 252 GLU A N 1
ATOM 2090 C CA . GLU A 1 252 ? 6.540 15.386 -22.096 1.00 77.62 252 GLU A CA 1
ATOM 2091 C C . GLU A 1 252 ? 6.390 14.131 -22.963 1.00 77.62 252 GLU A C 1
ATOM 2093 O O . GLU A 1 252 ? 7.106 13.973 -23.956 1.00 77.62 252 GLU A O 1
ATOM 2098 N N . ALA A 1 253 ? 5.415 13.273 -22.646 1.00 83.62 253 ALA A N 1
ATOM 2099 C CA . ALA A 1 253 ? 5.149 12.054 -23.401 1.00 83.62 253 ALA A CA 1
ATOM 2100 C C . ALA A 1 253 ? 4.721 12.361 -24.835 1.00 83.62 253 ALA A C 1
ATOM 2102 O O . ALA A 1 253 ? 5.214 11.727 -25.763 1.00 83.62 253 ALA A O 1
ATOM 2103 N N . LYS A 1 254 ? 3.892 13.389 -25.054 1.00 85.06 254 LYS A N 1
ATOM 2104 C CA . LYS A 1 254 ? 3.440 13.775 -26.405 1.00 85.06 254 LYS A CA 1
ATOM 2105 C C . LYS A 1 254 ? 4.606 14.107 -27.335 1.00 85.06 254 LYS A C 1
ATOM 2107 O O . LYS A 1 254 ? 4.614 13.683 -28.491 1.00 85.06 254 LYS A O 1
ATOM 2112 N N . LYS A 1 255 ? 5.605 14.844 -26.835 1.00 86.38 255 LYS A N 1
ATOM 2113 C CA . LYS A 1 255 ? 6.804 15.190 -27.613 1.00 86.38 255 LYS A CA 1
ATOM 2114 C C . LYS A 1 255 ? 7.616 13.942 -27.961 1.00 86.38 255 LYS A C 1
ATOM 2116 O O . LYS A 1 255 ? 8.070 13.808 -29.094 1.00 86.38 255 LYS A O 1
ATOM 2121 N N . ILE A 1 256 ? 7.769 13.033 -27.003 1.00 87.75 256 ILE A N 1
ATOM 2122 C CA . ILE A 1 256 ? 8.538 11.796 -27.168 1.00 87.75 256 ILE A CA 1
ATOM 2123 C C . ILE A 1 256 ? 7.846 10.842 -28.145 1.00 87.75 256 ILE A C 1
ATOM 2125 O O . ILE A 1 256 ? 8.507 10.317 -29.033 1.00 87.75 256 ILE A O 1
ATOM 2129 N N . ILE A 1 257 ? 6.521 10.692 -28.058 1.00 87.38 257 ILE A N 1
ATOM 2130 C CA . ILE A 1 257 ? 5.717 9.907 -29.009 1.00 87.38 257 ILE A CA 1
ATOM 2131 C C . ILE A 1 257 ? 5.865 10.472 -30.422 1.00 87.38 257 ILE A C 1
ATOM 2133 O O . ILE A 1 257 ? 6.070 9.720 -31.369 1.00 87.38 257 ILE A O 1
ATOM 2137 N N . LYS A 1 258 ? 5.802 11.803 -30.576 1.00 87.88 258 LYS A N 1
ATOM 2138 C CA . LYS A 1 258 ? 6.014 12.443 -31.879 1.00 87.88 258 LYS A CA 1
ATOM 2139 C C . LYS A 1 258 ? 7.404 12.126 -32.437 1.00 87.88 258 LYS A C 1
ATOM 2141 O O . LYS A 1 258 ? 7.494 11.799 -33.612 1.00 87.88 258 LYS A O 1
ATOM 2146 N N . ASN A 1 259 ? 8.449 12.208 -31.611 1.00 88.19 259 ASN A N 1
ATOM 2147 C CA . ASN A 1 259 ? 9.820 11.906 -32.031 1.00 88.19 259 ASN A CA 1
ATOM 2148 C C . ASN A 1 259 ? 9.974 10.429 -32.427 1.00 88.19 259 ASN A C 1
ATOM 2150 O O . ASN A 1 259 ? 10.532 10.124 -33.471 1.00 88.19 259 ASN A O 1
ATOM 2154 N N . TYR A 1 260 ? 9.410 9.517 -31.633 1.00 91.81 260 TYR A N 1
ATOM 2155 C CA . TYR A 1 260 ? 9.382 8.088 -31.939 1.00 91.81 260 TYR A CA 1
ATOM 2156 C C . TYR A 1 260 ? 8.646 7.786 -33.257 1.00 91.81 260 TYR A C 1
ATOM 2158 O O . TYR A 1 260 ? 9.155 7.016 -34.055 1.00 91.81 260 TYR A O 1
ATOM 2166 N N . ASN A 1 261 ? 7.508 8.433 -33.536 1.00 89.62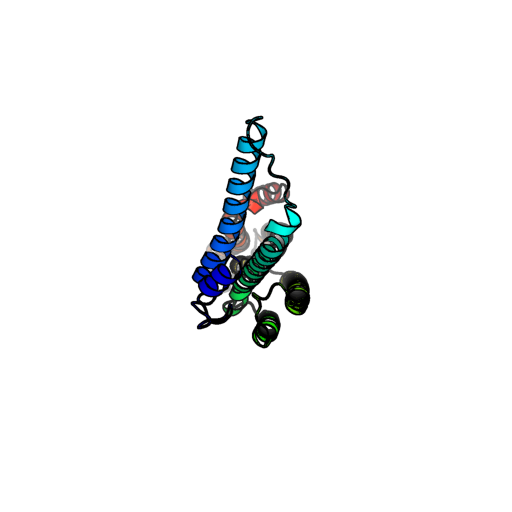 261 ASN A N 1
ATOM 2167 C CA . ASN A 1 261 ? 6.762 8.236 -34.789 1.00 89.62 261 ASN A CA 1
ATOM 2168 C C . ASN A 1 261 ? 7.467 8.818 -36.030 1.00 89.62 261 ASN A C 1
ATOM 2170 O O . ASN A 1 261 ? 7.064 8.520 -37.152 1.00 89.62 261 ASN A O 1
ATOM 2174 N N . GLN A 1 262 ? 8.440 9.716 -35.845 1.00 87.50 262 GLN A N 1
ATOM 2175 C CA . GLN A 1 262 ? 9.234 10.302 -36.931 1.00 87.50 262 GLN A CA 1
ATOM 2176 C C . GLN A 1 262 ? 10.485 9.480 -37.272 1.00 87.50 262 GLN A C 1
ATOM 2178 O O . GLN A 1 262 ? 11.053 9.687 -38.346 1.00 87.50 262 GLN A O 1
ATOM 2183 N N . LEU A 1 263 ? 10.923 8.620 -36.348 1.00 82.19 263 LEU A N 1
ATOM 2184 C CA . LEU A 1 263 ? 12.101 7.755 -36.441 1.00 82.19 263 LEU A CA 1
ATOM 2185 C C . LEU A 1 263 ? 11.802 6.463 -37.203 1.00 82.19 263 LEU A C 1
ATOM 2187 O O . LEU A 1 263 ? 12.706 6.042 -37.961 1.00 82.19 263 LEU A O 1
#

pLDDT: mean 90.81, std 5.78, range [69.56, 98.25]

Radius of gyration: 29.89 Å; chains: 1; bounding box: 76×39×79 Å

Secondary structure (DSSP, 8-state):
-HHHHHHHHTTTTT--TTTS-HHHHHHHHHHHHHHHHHHHHHHHHHHHHHHT-TTSPP----HHHHHHHHHHHHHHHHHHHHHHHHHHHHHTTTT---TT-HHHHHHHHHHHHHHHT--S-TT-TT-HHHHHHHHHHHHHHHHHHHHHHHHHHHHHHH---HHHHHHHHHHHHTT--TTS-HHHHHHHHHHHHHHHHHHHHHHHHHHSSS--PPTT--HHHHHHHHHHHHHHHHHHHHHHHHH-TTGGGSHHHHHHHHHHHH-

Sequence (263 aa):
MITTSKMYITENHTQTVWSQDQAHLISKLRDCIKLNDEYQRCFQSTKNKLASNPSERPFDFSEMYIFGKFDSFVRRCEKIIDMFGTINLYSHLADSKIEGISPFFSKFNMIITSMKKKDYDFLDQRKQDVDSDLDDFRRSIADLHSNINEFLDKYFNAIRNTERSLTALKRFEKLHLPNIGLNEKYAKILQQYSKDLDSVAKIYQKNSKEPLISRDLPPTAGRIMWARQLYMRIQQPMDIFVANKTILQYPEAKKIIKNYNQL

Organism: NCBI:txid392030

Foldseek 3Di:
DLVVLVCQLCVNVVHACPRDDVVVNLVSLVVLLVVLVVVVVVVVVVQVVQVVDPVHDHDDDDPCVVCVLSVLLNVLSVLSNVLVVLLVLQVLLVVAPDPPSVVLVVLSVVLVVVVVPDPDGSSPSVPCVNVVSSVVSVVSVVVSLVVLLVVLVVVLVPDLQLLVLLVSLVSVVSSVHPPSCSLVSLVVSLVSLLVLLVVLVVLCVVCLVPHDFDPPDDPVRRSVVVVVVSLCSSVSSVVSVVVVVVNCPDPSNVVSVVSNVVD

InterPro domains:
  IPR013594 Dynein heavy chain, tail [PF08385] (1-263)
  IPR026983 Dynein heavy chain [PTHR46532] (2-263)